Protein AF-A0A2V9XBT9-F1 (afdb_monomer)

Secondary structure (DSSP, 8-state):
-HHHHTT------S-TTSB-EEEEE--SHHHHGGGGGGGTT--GGGS--TT-EEEEEPBPTT-SPTT--GGG--EEEE----TTTTTTS-EEETTT--EEEEES-SSS--SSEEEBPBHHHHHHHHHT---TTEE-TTSPBP-TT--SS-EEPP--------B-SS-TTHHHHHTTS---GGGT--B---TTS-HIIIIIHHHTT-

Nearest PDB structures (foldseek):
  4j2a-assembly1_A  TM=4.587E-01  e=5.923E+00  Escherichia phage RB69
  4j2b-assembly1_A  TM=4.466E-01  e=9.171E+00  Escherichia phage RB69
  4fjm-assembly1_A  TM=3.459E-01  e=8.094E+00  Escherichia phage RB69

Solvent-accessible surface area (backbone atoms only — not comparable to full-atom values): 12398 Å² total; per-residue (Å²): 106,73,48,51,79,69,75,38,90,76,82,80,92,81,55,39,73,41,66,46,69,46,80,47,69,33,85,45,69,76,71,42,55,52,51,48,73,79,33,63,95,50,56,79,88,74,37,88,51,83,71,35,62,27,30,34,49,51,68,31,92,71,7,59,29,73,92,62,54,80,78,62,62,39,42,35,33,76,62,70,88,58,75,87,46,63,62,74,42,71,28,31,24,56,72,80,57,47,75,32,38,51,38,68,66,78,92,53,24,42,85,53,28,32,19,34,33,21,43,40,52,52,55,55,50,58,74,37,54,49,51,85,67,27,7,38,90,84,70,42,79,41,43,61,82,61,79,79,78,68,37,82,46,86,80,78,89,86,76,86,80,50,59,54,90,65,60,40,55,57,68,37,42,75,70,49,77,46,74,56,75,80,67,41,53,54,71,55,87,51,86,87,63,32,64,58,68,67,51,48,53,61,61,75,74,110

Radius of gyration: 22.04 Å; Cα contacts (8 Å, |Δi|>4): 310; chains: 1; bounding box: 55×50×53 Å

Mean predicted aligned error: 8.26 Å

pLDDT: mean 85.35, std 10.16, range [51.47, 96.25]

Structure (mmCIF, N/CA/C/O backbone):
data_AF-A0A2V9XBT9-F1
#
_entry.id   AF-A0A2V9XBT9-F1
#
loop_
_atom_site.group_PDB
_atom_site.id
_atom_site.type_symbol
_atom_site.label_atom_id
_atom_site.label_alt_id
_atom_site.label_comp_id
_atom_site.label_asym_id
_atom_site.label_entity_id
_atom_site.label_seq_id
_atom_site.pdbx_PDB_ins_code
_atom_site.Cartn_x
_atom_site.Cartn_y
_atom_site.Cartn_z
_atom_site.occupancy
_atom_site.B_iso_or_equiv
_atom_site.auth_seq_id
_atom_site.auth_comp_id
_atom_site.auth_asym_id
_atom_site.auth_atom_id
_atom_site.pdbx_PDB_model_num
ATOM 1 N N . MET A 1 1 ? 15.715 13.854 -4.306 1.00 71.25 1 MET A N 1
ATOM 2 C CA . MET A 1 1 ? 16.446 12.845 -5.104 1.00 71.25 1 MET A CA 1
ATOM 3 C C . MET A 1 1 ? 17.575 13.431 -5.937 1.00 71.25 1 MET A C 1
ATOM 5 O O . MET A 1 1 ? 18.709 13.200 -5.558 1.00 71.25 1 MET A O 1
ATOM 9 N N . ILE A 1 2 ? 17.313 14.233 -6.981 1.00 78.19 2 ILE A N 1
ATOM 10 C CA . ILE A 1 2 ? 18.373 14.727 -7.893 1.00 78.19 2 ILE A CA 1
ATOM 11 C C . ILE A 1 2 ? 19.496 15.478 -7.152 1.00 78.19 2 ILE A C 1
ATOM 13 O O . ILE A 1 2 ? 20.672 15.203 -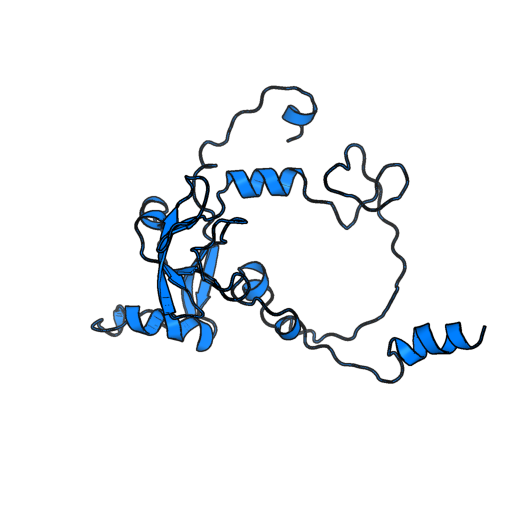7.358 1.00 78.19 2 ILE A O 1
ATOM 17 N N . ARG A 1 3 ? 19.152 16.377 -6.220 1.00 85.19 3 ARG A N 1
ATOM 18 C CA . ARG A 1 3 ? 20.145 17.072 -5.375 1.00 85.19 3 ARG A CA 1
ATOM 19 C C . ARG A 1 3 ? 21.018 16.104 -4.572 1.00 85.19 3 ARG A C 1
ATOM 21 O O . ARG A 1 3 ? 22.234 16.228 -4.596 1.00 85.19 3 ARG A O 1
ATOM 28 N N . SER A 1 4 ? 20.401 15.118 -3.922 1.00 82.62 4 SER A N 1
ATOM 29 C CA . SER A 1 4 ? 21.116 14.108 -3.134 1.00 82.62 4 SER A CA 1
ATOM 30 C C . SER A 1 4 ? 22.047 13.257 -4.007 1.00 82.62 4 SER A C 1
ATOM 32 O O . SER A 1 4 ? 23.192 13.049 -3.621 1.00 82.62 4 SER A O 1
ATOM 34 N N . SER A 1 5 ? 21.631 12.863 -5.220 1.00 79.50 5 SER A N 1
ATOM 35 C CA . SER A 1 5 ? 22.516 12.160 -6.167 1.00 79.50 5 SER A CA 1
ATOM 36 C C . SER A 1 5 ? 23.677 13.017 -6.684 1.00 79.50 5 SER A C 1
ATOM 38 O O . SER A 1 5 ? 24.679 12.473 -7.129 1.00 79.50 5 SER A O 1
ATOM 40 N N . LEU A 1 6 ? 23.560 14.345 -6.610 1.00 85.81 6 LEU A N 1
ATOM 41 C CA . LEU A 1 6 ? 24.632 15.295 -6.924 1.00 85.81 6 LEU A CA 1
ATOM 42 C C . LEU A 1 6 ? 25.480 15.661 -5.689 1.00 85.81 6 LEU A C 1
ATOM 44 O O . LEU A 1 6 ? 26.260 16.607 -5.748 1.00 85.81 6 LEU A O 1
ATOM 48 N N . GLY A 1 7 ? 25.303 14.968 -4.556 1.00 87.81 7 GLY A N 1
ATOM 49 C CA . GLY A 1 7 ? 26.010 15.262 -3.304 1.00 87.81 7 GLY A CA 1
ATOM 50 C C . GLY A 1 7 ? 25.591 16.578 -2.638 1.00 87.81 7 GLY A C 1
ATOM 51 O O . GLY A 1 7 ? 26.262 17.052 -1.726 1.00 87.81 7 GLY A O 1
ATOM 52 N N . MET A 1 8 ? 24.492 17.191 -3.083 1.00 91.88 8 MET A N 1
ATOM 53 C CA . MET A 1 8 ? 23.989 18.445 -2.532 1.00 91.88 8 MET A CA 1
ATOM 54 C C . MET A 1 8 ? 23.058 18.189 -1.350 1.00 91.88 8 MET A C 1
ATOM 56 O O . MET A 1 8 ? 22.237 17.268 -1.372 1.00 91.88 8 MET A O 1
ATOM 60 N N . THR A 1 9 ? 23.100 19.088 -0.367 1.00 89.94 9 THR A N 1
ATOM 61 C CA . THR A 1 9 ? 22.190 19.062 0.780 1.00 89.94 9 THR A CA 1
ATOM 62 C C . THR A 1 9 ? 20.730 19.083 0.326 1.00 89.94 9 THR A C 1
ATOM 64 O O . THR A 1 9 ? 20.327 19.884 -0.534 1.00 89.94 9 THR A O 1
ATOM 67 N N . THR A 1 10 ? 19.939 18.202 0.932 1.00 87.50 10 THR A N 1
ATOM 68 C CA . THR A 1 10 ? 18.483 18.124 0.805 1.00 87.50 10 THR A CA 1
ATOM 69 C C . THR A 1 10 ? 17.834 18.392 2.152 1.00 87.50 10 THR A C 1
ATOM 71 O O . THR A 1 10 ? 18.409 18.075 3.190 1.00 87.50 10 THR A O 1
ATOM 74 N N . GLN A 1 11 ? 16.633 18.963 2.130 1.00 87.12 11 GLN A N 1
ATOM 75 C CA . GLN A 1 11 ? 15.804 19.107 3.319 1.00 87.12 11 GLN A CA 1
ATOM 76 C C . GLN A 1 11 ? 14.720 1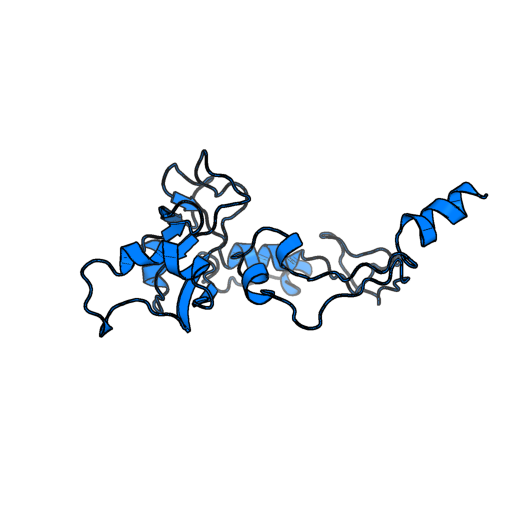8.037 3.325 1.00 87.12 11 GLN A C 1
ATOM 78 O O . GLN A 1 11 ? 14.178 17.677 2.277 1.00 87.12 11 GLN A O 1
ATOM 83 N N . ASN A 1 12 ? 14.439 17.554 4.525 1.00 84.69 12 ASN A N 1
ATOM 84 C CA . ASN A 1 12 ? 13.392 16.593 4.804 1.00 84.69 12 ASN A CA 1
ATOM 85 C C . ASN A 1 12 ? 12.029 17.306 4.828 1.00 84.69 12 ASN A C 1
ATOM 87 O O . ASN A 1 12 ? 11.922 18.337 5.497 1.00 84.69 12 ASN A O 1
ATOM 91 N N . PRO A 1 13 ? 11.000 16.824 4.106 1.00 86.12 13 PRO A N 1
ATOM 92 C CA . PRO A 1 13 ? 9.663 17.418 4.129 1.00 86.12 13 PRO A CA 1
ATOM 93 C C . PRO A 1 13 ? 8.954 17.437 5.499 1.00 86.12 13 PRO A C 1
ATOM 95 O O . PRO A 1 13 ? 7.938 18.115 5.634 1.00 86.12 13 PRO A O 1
ATOM 98 N N . GLY A 1 14 ? 9.445 16.721 6.512 1.00 91.00 14 GLY A N 1
ATOM 99 C CA . GLY A 1 14 ? 8.965 16.802 7.898 1.00 91.00 14 GLY A CA 1
ATOM 100 C C . GLY A 1 14 ? 7.799 15.871 8.248 1.00 91.00 14 GLY A C 1
ATOM 101 O O . GLY A 1 14 ? 7.501 15.701 9.429 1.00 91.00 14 GLY A O 1
ATOM 102 N N . PHE A 1 15 ? 7.158 15.231 7.267 1.00 91.50 15 PHE A N 1
ATOM 103 C CA . PHE A 1 15 ? 6.056 14.276 7.471 1.00 91.50 15 PHE A CA 1
ATOM 104 C C . PHE A 1 15 ? 6.464 12.804 7.289 1.00 91.50 15 PHE A C 1
ATOM 106 O O . PHE A 1 15 ? 5.630 11.906 7.355 1.00 91.50 15 PHE A O 1
ATOM 113 N N . GLU A 1 16 ? 7.747 12.513 7.080 1.00 93.75 16 GLU A N 1
ATOM 114 C CA . GLU A 1 16 ? 8.254 11.181 6.716 1.00 93.75 16 GLU A CA 1
ATOM 115 C C . GLU A 1 16 ? 8.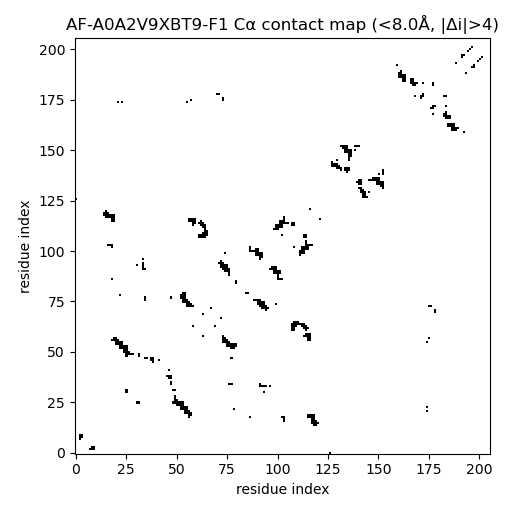018 10.114 7.783 1.00 93.75 16 GLU A C 1
ATOM 117 O O . GLU A 1 16 ? 8.074 8.924 7.485 1.00 93.75 16 GLU A O 1
ATOM 122 N N . HIS A 1 17 ? 7.788 10.536 9.022 1.00 92.81 17 HIS A N 1
ATOM 123 C CA . HIS A 1 17 ? 7.512 9.671 10.164 1.00 92.81 17 HIS A CA 1
ATOM 124 C C . HIS A 1 17 ? 6.027 9.289 10.279 1.00 92.81 17 HIS A C 1
ATOM 126 O O . HIS A 1 17 ? 5.691 8.388 11.050 1.00 92.81 17 HIS A O 1
ATOM 132 N N . GLN A 1 18 ? 5.142 9.968 9.541 1.00 93.69 18 GLN A N 1
ATOM 133 C CA . GLN A 1 18 ? 3.711 9.686 9.557 1.00 93.69 18 GLN A CA 1
ATOM 134 C C . GLN A 1 18 ? 3.413 8.381 8.807 1.00 93.69 18 GLN A C 1
ATOM 136 O O . GLN A 1 18 ? 4.062 8.099 7.789 1.00 93.69 18 GLN A O 1
ATOM 141 N N . PRO A 1 19 ? 2.446 7.580 9.288 1.00 95.38 19 PRO A N 1
ATOM 142 C CA . PRO A 1 19 ? 2.039 6.367 8.598 1.00 95.38 19 PRO A CA 1
ATOM 143 C C . PRO A 1 19 ? 1.398 6.709 7.248 1.00 95.38 19 PRO A C 1
ATOM 145 O O . PRO A 1 19 ? 0.687 7.707 7.116 1.00 95.38 19 PRO A O 1
ATOM 148 N N . VAL A 1 20 ? 1.637 5.863 6.248 1.00 93.44 20 VAL A N 1
ATOM 149 C CA . VAL A 1 20 ? 0.955 5.951 4.951 1.00 93.44 20 VAL A CA 1
ATOM 150 C C . VAL A 1 20 ? -0.384 5.251 5.083 1.00 93.44 20 VAL A C 1
ATOM 152 O O . VAL A 1 20 ? -0.447 4.027 5.212 1.00 93.44 20 VAL A O 1
ATOM 155 N N . ILE A 1 21 ? -1.441 6.055 5.063 1.00 94.25 21 ILE A N 1
ATOM 156 C CA . ILE A 1 21 ? -2.820 5.608 5.197 1.00 94.25 21 ILE A CA 1
ATOM 157 C C . ILE A 1 21 ? -3.560 5.903 3.892 1.00 94.25 21 ILE A C 1
ATOM 159 O O . ILE A 1 21 ? -3.589 7.044 3.429 1.00 94.25 21 ILE A O 1
ATOM 163 N N . GLY A 1 22 ? -4.149 4.868 3.299 1.00 91.50 22 GLY A N 1
ATOM 164 C CA . GLY A 1 22 ? -4.990 4.969 2.112 1.00 91.50 22 GLY A CA 1
ATOM 165 C C . GLY A 1 22 ? -6.460 5.115 2.492 1.00 91.50 22 GLY A C 1
ATOM 166 O O . GLY A 1 22 ? -6.922 4.502 3.452 1.00 91.50 22 GLY A O 1
ATOM 167 N N . ARG A 1 23 ? -7.214 5.902 1.722 1.00 91.62 23 ARG A N 1
ATOM 168 C CA . ARG A 1 23 ? -8.681 5.925 1.790 1.00 91.62 23 ARG A CA 1
ATOM 169 C C . ARG A 1 23 ? -9.228 4.986 0.725 1.00 91.62 23 ARG A C 1
ATOM 171 O O . ARG A 1 23 ? -8.907 5.164 -0.445 1.00 91.62 23 ARG A O 1
ATOM 178 N N . THR A 1 24 ? -10.107 4.073 1.115 1.00 87.75 24 THR A N 1
ATOM 179 C CA . THR A 1 24 ? -10.796 3.173 0.181 1.00 87.75 24 THR A CA 1
ATOM 180 C C . THR A 1 24 ? -12.299 3.148 0.453 1.00 87.75 24 THR A C 1
ATOM 182 O O . THR A 1 24 ? -12.742 3.510 1.547 1.00 87.75 24 THR A O 1
ATOM 185 N N . SER A 1 25 ? -13.095 2.805 -0.558 1.00 88.19 25 SER A N 1
ATOM 186 C CA . SER A 1 25 ? -14.556 2.730 -0.447 1.00 88.19 25 SER A CA 1
ATOM 187 C C . SER A 1 25 ? -15.015 1.306 -0.128 1.00 88.19 25 SER A C 1
ATOM 189 O O . SER A 1 25 ? -14.365 0.334 -0.499 1.00 88.19 25 SER A O 1
ATOM 191 N N . ILE A 1 26 ? -16.133 1.169 0.587 1.00 86.50 26 ILE A N 1
ATOM 192 C CA . ILE A 1 26 ? -16.732 -0.132 0.906 1.00 86.50 26 ILE A CA 1
ATOM 193 C C . ILE A 1 26 ? -17.607 -0.558 -0.273 1.00 86.50 26 ILE A C 1
ATOM 195 O O . ILE A 1 26 ? -18.774 -0.174 -0.369 1.00 86.50 26 ILE A O 1
ATOM 199 N N . THR A 1 27 ? -17.027 -1.341 -1.174 1.00 81.56 27 THR A N 1
ATOM 200 C CA . THR A 1 27 ? -17.632 -1.771 -2.447 1.00 81.56 27 THR A CA 1
ATOM 201 C C . THR A 1 27 ? -18.281 -3.151 -2.381 1.00 81.56 27 THR A C 1
ATOM 203 O O . THR A 1 27 ? -19.131 -3.462 -3.213 1.00 81.56 27 THR A O 1
ATOM 206 N N . SER A 1 28 ? -17.917 -3.985 -1.400 1.00 79.12 28 SER A N 1
ATOM 207 C CA . SER A 1 28 ? -18.370 -5.376 -1.321 1.00 79.12 28 SER A CA 1
ATOM 208 C C . SER A 1 28 ? -18.762 -5.813 0.098 1.00 79.12 28 SER A C 1
ATOM 210 O O . SER A 1 28 ? -18.228 -5.303 1.089 1.00 79.12 28 SER A O 1
ATOM 212 N N . PRO A 1 29 ? -19.652 -6.818 0.236 1.00 80.06 29 PRO A N 1
ATOM 213 C CA . PRO A 1 29 ? -19.973 -7.402 1.537 1.00 80.06 29 PRO A CA 1
ATOM 214 C C . PRO A 1 29 ? -18.759 -8.016 2.246 1.00 80.06 29 PRO A C 1
ATOM 216 O O . PRO A 1 29 ? -18.693 -7.985 3.469 1.00 80.06 29 PRO A O 1
ATOM 219 N N . ALA A 1 30 ? -17.790 -8.565 1.503 1.00 77.81 30 ALA A N 1
ATOM 220 C CA . ALA A 1 30 ? -16.589 -9.169 2.085 1.00 77.81 30 ALA A CA 1
ATOM 221 C C . ALA A 1 30 ? -15.744 -8.138 2.845 1.00 77.81 30 ALA A C 1
ATOM 223 O O . ALA A 1 30 ? -15.270 -8.421 3.939 1.00 77.81 30 ALA A O 1
ATOM 224 N N . VAL A 1 31 ? -15.641 -6.932 2.291 1.00 75.81 31 VAL A N 1
ATOM 225 C CA . VAL A 1 31 ? -14.959 -5.785 2.896 1.00 75.81 31 VAL A CA 1
ATOM 226 C C . VAL A 1 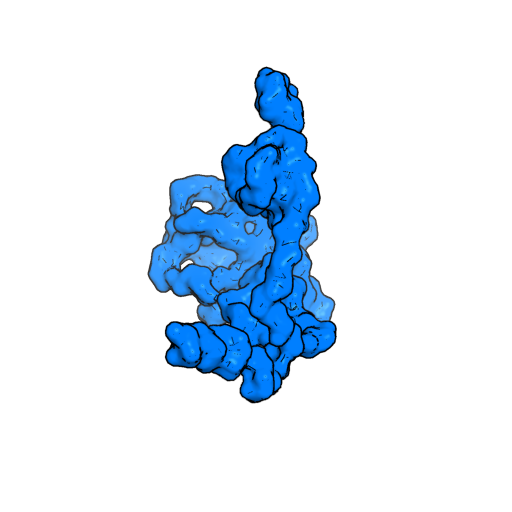31 ? -15.776 -5.178 4.051 1.00 75.81 31 VAL A C 1
ATOM 228 O O . VAL A 1 31 ? -15.217 -4.640 5.002 1.00 75.81 31 VAL A O 1
ATOM 231 N N . MET A 1 32 ? -17.107 -5.295 4.009 1.00 82.06 32 MET A N 1
ATOM 232 C CA . MET A 1 32 ? -18.000 -4.790 5.058 1.00 82.06 32 MET A CA 1
ATOM 233 C C . MET A 1 32 ? -18.042 -5.680 6.313 1.00 82.06 32 MET A C 1
ATOM 235 O O . MET A 1 32 ? -18.096 -5.149 7.421 1.00 82.06 32 MET A O 1
ATOM 239 N N . ARG A 1 33 ? -18.001 -7.013 6.164 1.00 83.75 33 ARG A N 1
ATOM 240 C CA . ARG A 1 33 ? -18.150 -7.981 7.274 1.00 83.75 33 ARG A CA 1
ATOM 241 C C . ARG A 1 33 ? -17.221 -7.728 8.471 1.00 83.75 33 ARG A C 1
ATOM 243 O O . ARG A 1 33 ? -17.714 -7.733 9.596 1.00 83.75 33 ARG A O 1
ATOM 250 N N . PRO A 1 34 ? -15.911 -7.466 8.298 1.00 82.44 34 PRO A N 1
ATOM 251 C CA . PRO A 1 34 ? -15.022 -7.231 9.437 1.00 82.44 34 PRO A CA 1
ATOM 252 C C . PRO A 1 34 ? -15.387 -5.965 10.225 1.00 82.44 34 PRO A C 1
ATOM 254 O O . PRO A 1 34 ? -15.105 -5.877 11.418 1.00 82.44 34 PRO A O 1
ATOM 257 N N . LEU A 1 35 ? -16.056 -5.006 9.576 1.00 80.56 35 LEU A N 1
ATOM 258 C CA . LEU A 1 35 ? -16.507 -3.750 10.173 1.00 80.56 35 LEU A CA 1
ATOM 259 C C . LEU A 1 35 ? -17.875 -3.878 10.867 1.00 80.56 35 LEU A C 1
ATOM 261 O O . LEU A 1 35 ? -18.291 -2.940 11.545 1.00 80.56 35 LEU A O 1
ATOM 265 N N . GLU A 1 36 ? -18.580 -5.011 10.749 1.00 84.62 36 GLU A N 1
ATOM 266 C CA . GLU A 1 36 ? -19.897 -5.209 11.378 1.00 84.62 36 GLU A CA 1
ATOM 267 C C . GLU A 1 36 ? -19.836 -5.063 12.901 1.00 84.62 36 GLU A C 1
ATOM 269 O O . GLU A 1 36 ? -20.710 -4.419 13.483 1.00 84.62 36 GLU A O 1
ATOM 274 N N . LYS A 1 37 ? -18.754 -5.542 13.531 1.00 84.06 37 LYS A N 1
ATOM 275 C CA . LYS A 1 37 ? -18.502 -5.355 14.970 1.00 84.06 37 LYS A CA 1
ATOM 276 C C . LYS A 1 37 ? -18.494 -3.880 15.372 1.00 84.06 37 LYS A C 1
ATOM 278 O O . LYS A 1 37 ? -18.953 -3.516 16.448 1.00 84.06 37 LYS A O 1
ATOM 283 N N . LEU A 1 38 ? -18.017 -3.000 14.489 1.00 82.94 38 LEU A N 1
ATOM 284 C CA . LEU A 1 38 ? -17.956 -1.555 14.735 1.00 82.94 38 LEU A CA 1
ATOM 285 C C . LEU A 1 38 ? -19.325 -0.873 14.601 1.00 82.94 38 LEU A C 1
ATOM 287 O O . LEU A 1 38 ? -19.450 0.304 14.947 1.00 82.94 38 LEU A O 1
ATOM 291 N N . ASN A 1 39 ? -20.335 -1.587 14.099 1.00 88.56 39 ASN A N 1
ATOM 292 C CA . ASN A 1 39 ? -21.719 -1.134 13.984 1.00 88.56 39 ASN A CA 1
ATOM 293 C C . ASN A 1 39 ? -22.620 -1.631 15.124 1.00 88.56 39 ASN A C 1
ATOM 295 O O . ASN A 1 39 ? -23.780 -1.210 15.199 1.00 88.56 39 ASN A O 1
ATOM 299 N N . GLU A 1 40 ? -22.127 -2.517 15.993 1.00 88.50 40 GLU A N 1
ATOM 300 C CA . GLU A 1 40 ? -22.879 -3.029 17.138 1.00 88.50 40 GLU A CA 1
ATOM 301 C C . GLU A 1 40 ? -23.257 -1.889 18.096 1.00 88.50 40 GLU A C 1
ATOM 303 O O . GLU A 1 40 ? -22.459 -1.001 18.392 1.00 88.50 40 GLU A O 1
ATOM 308 N N . GLY A 1 41 ? -24.517 -1.866 18.539 1.00 89.19 41 GLY A N 1
ATOM 309 C CA . GLY A 1 41 ? -25.033 -0.847 19.464 1.00 89.19 41 GLY A CA 1
ATOM 310 C C . GLY A 1 41 ? -25.223 0.564 18.885 1.00 89.19 41 GLY A C 1
ATOM 311 O O . GLY A 1 41 ? -25.782 1.416 19.571 1.00 89.19 41 GLY A O 1
ATOM 312 N N . LYS A 1 42 ? -24.819 0.828 17.635 1.00 90.38 42 LYS A N 1
ATOM 313 C CA . LYS A 1 42 ? -24.985 2.143 16.992 1.00 90.38 42 LYS A CA 1
ATOM 314 C C . LYS A 1 42 ? -26.367 2.320 16.364 1.00 90.38 42 LYS A C 1
ATOM 316 O O . LYS A 1 42 ? -26.925 1.383 15.780 1.00 90.38 42 LYS A O 1
ATOM 321 N N . ALA A 1 43 ? -26.888 3.548 16.408 1.00 92.50 43 ALA A N 1
ATOM 322 C CA . ALA A 1 43 ? -28.067 3.922 15.634 1.00 92.50 43 ALA A CA 1
ATOM 323 C C . ALA A 1 43 ? -27.774 3.799 14.132 1.00 92.50 43 ALA A C 1
ATOM 325 O O . ALA A 1 43 ? -26.634 3.947 13.697 1.00 92.50 43 ALA A O 1
ATOM 326 N N . TYR A 1 44 ? -28.801 3.542 13.315 1.00 89.12 44 TYR A N 1
ATOM 327 C CA . TYR A 1 44 ? -28.620 3.338 11.870 1.00 89.12 44 TYR A CA 1
ATOM 328 C C . TYR A 1 44 ? -27.877 4.497 11.187 1.00 89.12 44 TYR A C 1
ATOM 330 O O . TYR A 1 44 ? -27.090 4.269 10.269 1.00 89.12 44 TYR A O 1
ATOM 338 N N . VAL A 1 45 ? -28.093 5.735 11.643 1.00 90.31 45 VAL A N 1
ATOM 339 C CA . VAL A 1 45 ? -27.409 6.918 11.107 1.00 90.31 45 VAL A CA 1
ATOM 340 C C . VAL A 1 45 ? -25.891 6.859 11.299 1.00 90.31 45 VAL A C 1
ATOM 342 O O . VAL A 1 45 ? -25.183 7.210 10.358 1.00 90.31 45 VAL A O 1
ATOM 345 N N . ASP A 1 46 ? -25.426 6.287 12.412 1.00 88.38 46 ASP A N 1
ATOM 346 C CA . ASP A 1 46 ? -24.018 6.236 12.836 1.00 88.38 46 ASP A CA 1
ATOM 347 C C . ASP A 1 46 ? -23.288 4.962 12.382 1.00 88.38 46 ASP A C 1
ATOM 349 O O . ASP A 1 46 ? -22.103 4.769 12.669 1.00 88.38 46 ASP A O 1
ATOM 353 N N . LYS A 1 47 ? -23.990 4.056 11.692 1.00 90.25 47 LYS A N 1
ATOM 354 C CA . LYS A 1 47 ? -23.390 2.835 11.151 1.00 90.25 47 LYS A CA 1
ATOM 355 C C . LYS A 1 47 ? -22.533 3.134 9.923 1.00 90.25 47 LYS A C 1
ATOM 357 O O . LYS A 1 47 ? -22.883 3.946 9.067 1.00 90.25 47 LYS A O 1
ATOM 362 N N . ILE A 1 48 ? -21.444 2.391 9.800 1.00 88.50 48 ILE A N 1
ATOM 363 C CA . ILE A 1 48 ? -20.676 2.224 8.572 1.00 88.50 48 ILE A CA 1
ATOM 364 C C . ILE A 1 48 ? -21.551 1.450 7.579 1.00 88.50 48 ILE A C 1
ATOM 366 O O . ILE A 1 48 ? -22.018 0.351 7.886 1.00 88.50 48 ILE A O 1
ATOM 370 N N . LYS A 1 49 ? -21.803 2.040 6.410 1.00 88.38 49 LYS A N 1
ATOM 371 C CA . LYS A 1 49 ? -22.722 1.528 5.381 1.00 88.38 49 LYS A CA 1
ATOM 372 C C . LYS A 1 49 ? -21.956 1.161 4.107 1.00 88.38 49 LYS A C 1
ATOM 374 O O . LYS A 1 49 ? -20.839 1.650 3.919 1.00 88.38 49 LYS A O 1
ATOM 379 N N . PRO A 1 50 ? -22.547 0.350 3.213 1.00 87.50 50 PRO A N 1
ATOM 380 C CA . PRO A 1 50 ? -22.043 0.223 1.851 1.00 87.50 50 PRO A CA 1
ATOM 381 C C . PRO A 1 50 ? -21.817 1.603 1.225 1.00 87.50 50 PRO A C 1
ATOM 383 O O . PRO A 1 50 ? -22.584 2.531 1.490 1.00 87.50 50 PRO A O 1
ATOM 386 N N . PHE A 1 51 ? -20.769 1.728 0.413 1.00 85.12 51 PHE A N 1
ATOM 387 C CA . PHE A 1 51 ? -20.336 2.968 -0.242 1.00 85.12 51 PHE A CA 1
ATOM 388 C C . PHE A 1 51 ? -19.815 4.079 0.687 1.00 85.12 51 PHE A C 1
ATOM 390 O O . PHE A 1 51 ? -19.440 5.146 0.202 1.00 85.12 51 PHE A O 1
ATOM 397 N N . ASN A 1 52 ? -19.708 3.839 2.000 1.00 89.94 52 ASN A N 1
ATOM 398 C CA . ASN A 1 52 ? -18.896 4.696 2.865 1.00 89.94 52 ASN A CA 1
ATOM 399 C C . ASN A 1 52 ? -17.398 4.481 2.593 1.00 89.94 52 ASN A C 1
ATOM 401 O O . ASN A 1 52 ? -16.986 3.535 1.920 1.00 89.94 52 ASN A O 1
ATOM 405 N N . PHE A 1 53 ? -16.575 5.353 3.171 1.00 90.38 53 PHE A N 1
ATOM 406 C CA . PHE A 1 53 ? -15.126 5.205 3.169 1.00 90.38 53 PHE A CA 1
ATOM 407 C C . PHE A 1 53 ? -14.628 4.481 4.419 1.00 90.38 53 PHE A C 1
ATOM 409 O O . PHE A 1 53 ? -15.251 4.523 5.483 1.00 90.38 53 PHE A O 1
ATOM 416 N N . MET A 1 54 ? -13.455 3.877 4.286 1.00 91.19 54 MET A N 1
ATOM 417 C CA . MET A 1 54 ? -12.617 3.414 5.383 1.00 91.19 54 MET A CA 1
ATOM 418 C C . MET A 1 54 ? -11.173 3.858 5.133 1.00 91.19 54 MET A C 1
ATOM 420 O O . MET A 1 54 ? -10.836 4.344 4.045 1.00 91.19 54 MET A O 1
ATOM 424 N N . VAL A 1 55 ? -10.320 3.655 6.130 1.00 93.31 55 VAL A N 1
ATOM 425 C CA . VAL A 1 55 ? -8.874 3.782 5.963 1.00 93.31 55 VAL A CA 1
ATOM 426 C C . VAL A 1 55 ? -8.189 2.420 6.017 1.00 93.31 55 VAL A C 1
ATOM 428 O O . VAL A 1 55 ? -8.616 1.527 6.745 1.00 93.31 55 VAL A O 1
ATOM 431 N N . THR A 1 56 ? -7.119 2.279 5.243 1.00 93.62 56 THR A N 1
ATOM 432 C CA . THR A 1 56 ? -6.267 1.089 5.163 1.00 93.62 56 THR A CA 1
ATOM 433 C C . THR A 1 56 ? -4.793 1.474 5.306 1.00 93.62 56 THR A C 1
ATOM 435 O O . THR A 1 56 ? -4.408 2.608 5.005 1.00 93.62 56 THR A O 1
ATOM 438 N N . CYS A 1 57 ? -3.957 0.547 5.777 1.00 92.88 57 CYS A N 1
ATOM 439 C CA . CYS A 1 57 ? -2.511 0.722 5.832 1.00 92.88 57 CYS A CA 1
ATOM 440 C C . CYS A 1 57 ? -1.738 -0.515 5.365 1.00 92.88 57 CYS A C 1
ATOM 442 O O . CYS A 1 57 ? -2.172 -1.657 5.517 1.00 92.88 57 CYS A O 1
ATOM 444 N N . HIS A 1 58 ? -0.532 -0.278 4.843 1.00 90.25 58 HIS A N 1
ATOM 445 C CA . HIS A 1 58 ? 0.394 -1.343 4.465 1.00 90.25 58 HIS A CA 1
ATOM 446 C C . HIS A 1 58 ? 1.387 -1.625 5.587 1.00 90.25 58 HIS A C 1
ATOM 448 O O . HIS A 1 58 ? 2.078 -0.727 6.079 1.00 90.25 58 HIS A O 1
ATOM 454 N N . VAL A 1 59 ? 1.513 -2.899 5.943 1.00 92.19 59 VAL A N 1
ATOM 455 C CA . VAL A 1 59 ? 2.516 -3.370 6.895 1.00 92.19 59 VAL A CA 1
ATOM 456 C C . VAL A 1 59 ? 3.887 -3.386 6.221 1.00 92.19 59 VAL A C 1
ATOM 458 O O . VAL A 1 59 ? 4.047 -3.800 5.071 1.00 92.19 59 VAL A O 1
ATOM 461 N N . LYS A 1 60 ? 4.904 -2.904 6.932 1.00 90.94 60 LYS A N 1
ATOM 462 C CA . LYS A 1 60 ? 6.292 -2.936 6.467 1.00 90.94 60 LYS A CA 1
ATOM 463 C C . LYS A 1 60 ? 6.808 -4.386 6.451 1.00 90.94 60 LYS A C 1
ATOM 465 O O . LYS A 1 60 ? 6.368 -5.182 7.283 1.00 90.94 60 LYS A O 1
ATOM 470 N N . PRO A 1 61 ? 7.780 -4.759 5.595 1.00 86.44 61 PRO A N 1
ATOM 471 C CA . PRO A 1 61 ? 8.489 -6.028 5.754 1.00 86.44 61 PRO A CA 1
ATOM 472 C C . PRO A 1 61 ? 8.970 -6.231 7.200 1.00 86.44 61 PRO A C 1
ATOM 474 O O . PRO A 1 61 ? 9.504 -5.304 7.810 1.00 86.44 61 PRO A O 1
ATOM 477 N N . PHE A 1 62 ? 8.737 -7.428 7.752 1.00 85.75 62 PHE A N 1
ATOM 478 C CA . PHE A 1 62 ? 8.977 -7.777 9.167 1.00 85.75 62 PHE A CA 1
ATOM 479 C C . PHE A 1 62 ? 8.178 -6.957 10.204 1.00 85.75 62 PHE A C 1
ATOM 481 O O . PHE A 1 62 ? 8.458 -7.004 11.400 1.00 85.75 62 PHE A O 1
ATOM 488 N N . GLY A 1 63 ? 7.168 -6.208 9.760 1.00 91.88 63 GLY A N 1
ATOM 489 C CA . GLY A 1 63 ? 6.262 -5.442 10.613 1.00 91.88 63 GLY A CA 1
ATOM 490 C C . GLY A 1 63 ? 5.016 -6.204 11.058 1.00 91.88 63 GLY A C 1
ATOM 491 O O . GLY A 1 63 ? 4.254 -5.685 11.869 1.00 91.88 63 GLY A O 1
ATOM 492 N N . HIS A 1 64 ? 4.797 -7.410 10.539 1.00 93.88 64 HIS A N 1
ATOM 493 C CA . HIS A 1 64 ? 3.648 -8.237 10.892 1.00 93.88 64 HIS A CA 1
ATOM 494 C C . HIS A 1 64 ? 3.748 -8.732 12.343 1.00 93.88 64 HIS A C 1
ATOM 496 O O . HIS A 1 64 ? 4.835 -9.135 12.768 1.00 93.88 64 HIS A O 1
ATOM 502 N N . PRO A 1 65 ? 2.636 -8.744 13.098 1.00 93.06 65 PRO A N 1
ATOM 503 C CA . PRO A 1 65 ? 2.585 -9.392 14.401 1.00 93.06 65 PRO A CA 1
ATOM 504 C C . PRO A 1 65 ? 2.999 -10.874 14.323 1.00 93.06 65 PRO A C 1
ATOM 506 O O . PRO A 1 65 ? 2.646 -11.559 13.363 1.00 93.06 65 PRO A O 1
ATOM 509 N N . PRO A 1 66 ? 3.707 -11.423 15.324 1.00 90.88 66 PRO A N 1
ATOM 510 C CA . PRO A 1 66 ? 4.096 -12.831 15.319 1.00 90.88 66 PRO A CA 1
ATOM 511 C C . PRO A 1 66 ? 2.900 -13.788 15.202 1.00 90.88 66 PRO A C 1
ATOM 513 O O . PRO A 1 66 ? 1.923 -13.672 15.944 1.00 90.88 66 PRO A O 1
ATOM 516 N N . GLY A 1 67 ? 3.011 -14.778 14.311 1.00 88.94 67 GLY A N 1
ATOM 517 C CA . GLY A 1 67 ? 2.014 -15.841 14.138 1.00 88.94 67 GLY A CA 1
ATOM 518 C C . GLY A 1 67 ? 0.821 -15.487 13.246 1.00 88.94 67 GLY A C 1
ATOM 519 O O . GLY A 1 67 ? -0.130 -16.266 13.198 1.00 88.94 67 GLY A O 1
ATOM 520 N N . VAL A 1 68 ? 0.847 -14.341 12.558 1.00 91.25 68 VAL A N 1
ATOM 521 C CA . VAL A 1 68 ? -0.122 -14.028 11.495 1.00 91.25 68 VAL A CA 1
ATOM 522 C C . VAL A 1 68 ? 0.378 -14.532 10.142 1.00 91.25 68 VAL A C 1
ATOM 524 O O . VAL A 1 68 ? 1.583 -14.665 9.926 1.00 91.25 68 VAL A O 1
ATOM 527 N N . ASP A 1 69 ? -0.556 -14.794 9.232 1.00 90.12 69 ASP A N 1
ATOM 528 C CA . ASP A 1 69 ? -0.258 -15.093 7.833 1.00 90.12 69 ASP A CA 1
ATOM 529 C C . ASP A 1 69 ? -0.059 -13.779 7.067 1.00 90.12 69 ASP A C 1
ATOM 531 O O . ASP A 1 69 ? -1.014 -13.033 6.866 1.00 90.12 69 ASP A O 1
ATOM 535 N N . ALA A 1 70 ? 1.176 -13.476 6.662 1.00 86.88 70 ALA A N 1
ATOM 536 C CA . ALA A 1 70 ? 1.507 -12.225 5.974 1.00 86.88 70 ALA A CA 1
ATOM 537 C C . ALA A 1 70 ? 0.839 -12.091 4.592 1.00 86.88 70 ALA A C 1
ATOM 539 O O . ALA A 1 70 ? 0.636 -10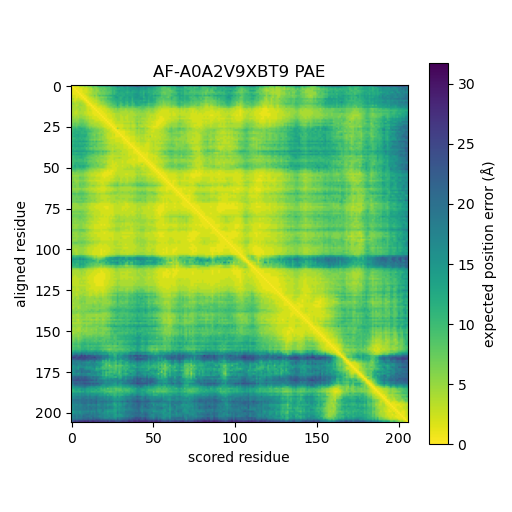.971 4.132 1.00 86.88 70 ALA A O 1
ATOM 540 N N . GLU A 1 71 ? 0.457 -13.203 3.955 1.00 84.56 71 GLU A N 1
ATOM 541 C CA . GLU A 1 71 ? -0.273 -13.197 2.677 1.00 84.56 71 GLU A CA 1
ATOM 542 C C . GLU A 1 71 ? -1.784 -12.974 2.877 1.00 84.56 71 GLU A C 1
ATOM 544 O O . GLU A 1 71 ? -2.535 -12.775 1.922 1.00 84.56 71 GLU A O 1
ATOM 549 N N . ARG A 1 72 ? -2.259 -13.011 4.128 1.00 87.69 72 ARG A N 1
ATOM 550 C CA . ARG A 1 72 ? -3.660 -12.800 4.516 1.00 87.69 72 ARG A CA 1
ATOM 551 C C . ARG A 1 72 ? -3.755 -11.916 5.755 1.00 87.69 72 ARG A C 1
ATOM 553 O O . ARG A 1 72 ? -4.421 -12.265 6.729 1.00 87.69 72 ARG A O 1
ATOM 560 N N . PHE A 1 73 ? -3.088 -10.767 5.706 1.00 90.00 73 PHE A N 1
ATOM 561 C CA . PHE A 1 73 ? -3.109 -9.784 6.781 1.00 90.00 73 PHE A CA 1
ATOM 562 C C . PHE A 1 73 ? -3.261 -8.376 6.218 1.00 90.00 73 PHE A C 1
ATOM 564 O O . PHE A 1 73 ? -2.350 -7.845 5.581 1.00 90.00 73 PHE A O 1
ATOM 571 N N . HIS A 1 74 ? -4.405 -7.751 6.487 1.00 91.06 74 HIS A N 1
ATOM 572 C CA . HIS A 1 74 ? -4.668 -6.409 5.988 1.00 91.06 74 HIS A CA 1
ATOM 573 C C . HIS A 1 74 ? -5.511 -5.604 6.966 1.00 91.06 74 HIS A C 1
ATOM 575 O O . HIS A 1 74 ? -6.629 -5.985 7.307 1.00 91.06 74 HIS A O 1
ATOM 581 N N . LEU A 1 75 ? -4.950 -4.490 7.429 1.00 93.44 75 LEU A N 1
ATOM 582 C CA . LEU A 1 75 ? -5.531 -3.686 8.492 1.00 93.44 75 LEU A CA 1
ATOM 583 C C . LEU A 1 75 ? -6.411 -2.577 7.929 1.00 93.44 75 LEU A C 1
ATOM 585 O O . LEU A 1 75 ? -5.946 -1.710 7.186 1.00 93.44 75 LEU A O 1
ATOM 589 N N . ILE A 1 76 ? -7.658 -2.571 8.385 1.00 92.69 76 ILE A N 1
ATOM 590 C CA . ILE A 1 76 ? -8.660 -1.560 8.066 1.00 92.69 76 ILE A CA 1
ATOM 591 C C . ILE A 1 76 ? -9.199 -0.909 9.341 1.00 92.69 76 ILE A C 1
ATOM 593 O O . ILE A 1 76 ? -9.213 -1.513 10.415 1.00 92.69 76 ILE A O 1
ATOM 597 N N . ALA A 1 77 ? -9.652 0.335 9.233 1.00 92.62 77 ALA A N 1
ATOM 598 C CA . ALA A 1 77 ? -10.312 1.055 10.317 1.00 92.62 77 ALA A CA 1
ATOM 599 C C . ALA A 1 77 ? -11.394 2.000 9.761 1.00 92.62 77 ALA A C 1
ATOM 601 O O . ALA A 1 77 ? -11.363 2.334 8.570 1.00 92.62 77 ALA A O 1
ATOM 602 N N . PRO A 1 78 ? -12.359 2.452 10.589 1.00 90.62 78 PRO A N 1
ATOM 603 C CA . PRO A 1 78 ? -13.329 3.465 10.183 1.00 90.62 78 PRO A CA 1
ATOM 604 C C . PRO A 1 78 ? -12.645 4.694 9.597 1.00 90.62 78 PRO A C 1
ATOM 606 O O . PRO A 1 78 ? -11.544 5.051 10.012 1.00 90.62 78 PRO A O 1
ATOM 609 N N . TYR A 1 79 ? -13.308 5.348 8.645 1.00 92.31 79 TYR A N 1
ATOM 610 C CA . TYR A 1 79 ? -12.771 6.561 8.045 1.00 92.31 79 TYR A CA 1
ATOM 611 C C . TYR A 1 79 ? -12.482 7.624 9.109 1.00 92.31 79 TYR A C 1
ATOM 613 O O . TYR A 1 79 ? -13.380 8.037 9.838 1.00 92.31 79 TYR A O 1
ATOM 621 N N . GLU A 1 80 ? -11.227 8.064 9.155 1.00 92.69 80 GLU A N 1
ATOM 622 C CA . GLU A 1 80 ? -10.737 9.105 10.049 1.00 92.69 80 GLU A CA 1
ATOM 623 C C . GLU A 1 80 ? -9.954 10.124 9.222 1.00 92.69 80 GLU A C 1
ATOM 625 O O . GLU A 1 80 ? -8.977 9.777 8.549 1.00 92.69 80 GLU A O 1
ATOM 630 N N . ILE A 1 81 ? -10.412 11.374 9.250 1.00 91.94 81 ILE A N 1
ATOM 631 C CA . ILE A 1 81 ? -9.828 12.472 8.479 1.00 91.94 81 ILE A CA 1
ATOM 632 C C . ILE A 1 81 ? -8.626 13.090 9.198 1.00 91.94 81 ILE A C 1
ATOM 634 O O . ILE A 1 81 ? -7.703 13.568 8.537 1.00 91.94 81 ILE A O 1
ATOM 638 N N . ASP A 1 82 ? -8.616 13.075 10.534 1.00 93.12 82 ASP A N 1
ATOM 639 C CA . ASP A 1 82 ? -7.524 13.627 11.324 1.00 93.12 82 ASP A CA 1
ATOM 640 C C . ASP A 1 82 ? -6.373 12.621 11.431 1.00 93.12 82 ASP A C 1
ATOM 642 O O . ASP A 1 82 ? -6.434 11.622 12.152 1.00 93.12 82 ASP A O 1
ATOM 646 N N . SER A 1 83 ? -5.269 12.915 10.743 1.00 91.00 83 SER A N 1
ATOM 647 C CA . SER A 1 83 ? -4.098 12.039 10.723 1.00 91.00 83 SER A CA 1
ATOM 648 C C . SER A 1 83 ? -3.447 11.820 12.088 1.00 91.00 83 SER A C 1
ATOM 650 O O . SER A 1 83 ? -2.726 10.838 12.286 1.00 91.00 83 SER A O 1
ATOM 652 N N . ARG A 1 84 ? -3.726 12.696 13.060 1.00 91.62 84 ARG A N 1
ATOM 653 C CA . ARG A 1 84 ? -3.230 12.582 14.440 1.00 91.62 84 ARG A CA 1
ATOM 654 C C . ARG A 1 84 ? -3.914 11.459 15.220 1.00 91.62 84 ARG A C 1
ATOM 656 O O . ARG A 1 84 ? -3.368 11.010 16.230 1.00 91.62 84 ARG A O 1
ATOM 663 N N . GLU A 1 85 ? -5.067 10.986 14.754 1.00 94.69 85 GLU A N 1
ATOM 664 C CA . GLU A 1 85 ? -5.837 9.918 15.395 1.00 94.69 85 GLU A CA 1
ATOM 665 C C . GLU A 1 85 ? -5.482 8.524 14.851 1.00 94.69 85 GLU A C 1
ATOM 667 O O . GLU A 1 85 ? -5.664 7.523 15.542 1.00 94.69 85 GLU A O 1
ATOM 672 N N . TRP A 1 86 ? -4.868 8.426 13.666 1.00 95.00 86 TRP A N 1
ATOM 673 C CA . TRP A 1 86 ? -4.596 7.141 13.003 1.00 95.00 86 TRP A CA 1
ATOM 674 C C . TRP A 1 86 ? -3.784 6.151 13.852 1.00 95.00 86 TRP A C 1
ATOM 676 O O . TRP A 1 86 ? -4.107 4.963 13.892 1.00 95.00 86 TRP A O 1
ATOM 686 N N . LEU A 1 87 ? -2.757 6.626 14.567 1.00 94.81 87 LEU A N 1
ATOM 687 C CA . LEU A 1 87 ? -1.942 5.784 15.458 1.00 94.81 87 LEU A CA 1
ATOM 688 C C . LEU A 1 87 ? -2.665 5.402 16.760 1.00 94.81 87 LEU A C 1
ATOM 690 O O . LEU A 1 87 ? -2.286 4.436 17.419 1.00 94.81 87 LEU A O 1
ATOM 694 N N . LYS A 1 88 ? -3.697 6.158 17.147 1.00 94.38 88 LYS A N 1
ATOM 695 C CA . LYS A 1 88 ? -4.491 5.914 18.360 1.00 94.38 88 LYS A CA 1
ATOM 696 C C . LYS A 1 88 ? -5.613 4.912 18.091 1.00 94.38 88 LYS A C 1
ATOM 698 O O . LYS A 1 88 ? -6.002 4.159 18.994 1.00 94.38 88 LYS A O 1
ATOM 703 N N . ASN A 1 89 ? -6.086 4.865 16.847 1.00 92.56 89 ASN A N 1
ATOM 704 C CA . ASN A 1 89 ? -7.164 3.992 16.413 1.00 92.56 89 ASN A CA 1
ATOM 705 C C . ASN A 1 89 ? -6.866 2.510 16.654 1.00 92.56 89 ASN A C 1
ATOM 707 O O . ASN A 1 89 ? -5.725 2.055 16.766 1.00 92.56 89 ASN A O 1
ATOM 711 N N . THR A 1 90 ? -7.943 1.751 16.789 1.00 93.50 90 THR A N 1
ATOM 712 C CA . THR A 1 90 ? -7.903 0.294 16.712 1.00 93.50 90 THR A CA 1
ATOM 713 C C . THR A 1 90 ? -8.118 -0.103 15.260 1.00 93.50 90 THR A C 1
ATOM 715 O O . THR A 1 90 ? -8.991 0.447 14.592 1.00 93.50 90 THR A O 1
ATOM 718 N N . TRP A 1 91 ? -7.297 -1.033 14.792 1.00 94.62 91 TRP A N 1
ATOM 719 C CA . TRP A 1 91 ? -7.278 -1.512 13.421 1.00 94.62 91 TRP A CA 1
ATOM 720 C C . TRP A 1 91 ? -7.704 -2.968 13.400 1.00 94.62 91 TRP A C 1
ATOM 722 O O . TRP A 1 91 ? -7.192 -3.765 14.181 1.00 94.62 91 TRP A O 1
ATOM 732 N N . THR A 1 92 ? -8.616 -3.326 12.512 1.00 92.94 92 THR A N 1
ATOM 733 C CA . THR A 1 92 ? -9.120 -4.691 12.394 1.00 92.94 92 THR A CA 1
ATOM 734 C C . THR A 1 92 ? -8.469 -5.348 11.186 1.00 92.94 92 THR A C 1
ATOM 736 O O . THR A 1 92 ? -8.465 -4.784 10.094 1.00 92.94 92 THR A O 1
ATOM 739 N N . ASP A 1 93 ? -7.906 -6.539 11.371 1.00 92.12 93 ASP A N 1
ATOM 740 C CA . ASP A 1 93 ? -7.480 -7.367 10.246 1.00 92.12 93 ASP A CA 1
ATOM 741 C C . ASP A 1 93 ? -8.714 -7.891 9.507 1.00 92.12 93 ASP A C 1
ATOM 743 O O . ASP A 1 93 ? -9.541 -8.595 10.091 1.00 92.12 93 ASP A O 1
ATOM 747 N N . GLN A 1 94 ? -8.836 -7.560 8.223 1.00 87.69 94 GLN A N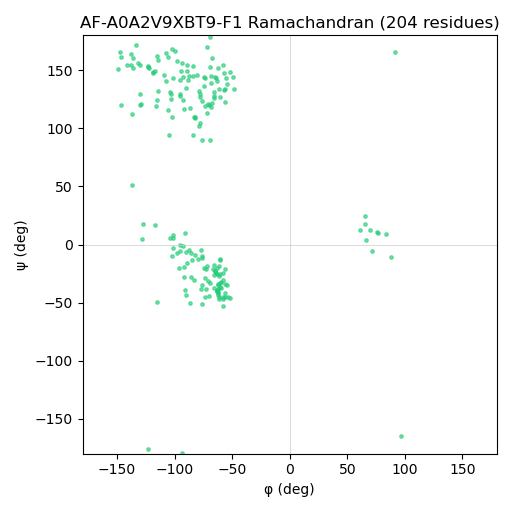 1
ATOM 748 C CA . GLN A 1 94 ? -10.010 -7.892 7.421 1.00 87.69 94 GLN A CA 1
ATOM 749 C C . GLN A 1 94 ? -10.227 -9.404 7.265 1.00 87.69 94 GLN A C 1
ATOM 751 O O . GLN A 1 94 ? -11.354 -9.840 7.043 1.00 87.69 94 GLN A O 1
ATOM 756 N N . TYR A 1 95 ? -9.167 -10.214 7.371 1.00 87.62 95 TYR A N 1
ATOM 757 C CA . TYR A 1 95 ? -9.263 -11.660 7.179 1.00 87.62 95 TYR A CA 1
ATOM 758 C C . TYR A 1 95 ? -9.640 -12.381 8.472 1.00 87.62 95 TYR A C 1
ATOM 760 O O . TYR A 1 95 ? -10.568 -13.190 8.482 1.00 87.62 95 TYR A O 1
ATOM 768 N N . SER A 1 96 ? -8.939 -12.101 9.576 1.00 89.25 96 SER A N 1
ATOM 769 C CA . SER A 1 96 ? -9.199 -12.769 10.858 1.00 89.25 96 SER A CA 1
ATOM 770 C C . SER A 1 96 ? -10.247 -12.075 11.733 1.00 89.25 96 SER A C 1
ATOM 772 O O . SER A 1 96 ? -10.728 -12.676 12.697 1.00 89.25 96 SER A O 1
ATOM 774 N N . GLY A 1 97 ? -10.584 -10.813 11.448 1.00 88.81 97 GLY A N 1
ATOM 775 C CA . GLY A 1 97 ? -11.477 -9.987 12.265 1.00 88.81 97 GLY A CA 1
ATOM 776 C C . GLY A 1 97 ? -10.925 -9.670 13.660 1.00 88.81 97 GLY A C 1
ATOM 777 O O . GLY A 1 97 ? -11.709 -9.357 14.565 1.00 88.81 97 GLY A O 1
ATOM 778 N N . LYS A 1 98 ? -9.609 -9.836 13.862 1.00 91.69 98 LYS A N 1
ATOM 779 C CA . LYS A 1 98 ? -8.896 -9.521 15.106 1.00 91.69 98 LYS A CA 1
ATOM 780 C C . LYS A 1 98 ? -8.419 -8.076 15.099 1.00 91.69 98 LYS A C 1
ATOM 782 O O . LYS A 1 98 ? -8.053 -7.541 14.058 1.00 91.69 98 LYS A O 1
ATOM 787 N N . ASP A 1 99 ? -8.352 -7.503 16.292 1.00 93.62 99 ASP A N 1
ATOM 788 C CA . ASP A 1 99 ? -7.940 -6.121 16.486 1.00 93.62 99 ASP A CA 1
ATOM 789 C C . ASP A 1 99 ? -6.452 -5.994 16.818 1.00 93.62 99 ASP A C 1
ATOM 791 O O . ASP A 1 99 ? -5.889 -6.760 17.609 1.00 93.62 99 ASP A O 1
ATOM 795 N N . TYR A 1 100 ? -5.851 -4.956 16.249 1.00 95.44 100 TYR A N 1
ATOM 796 C CA . TYR A 1 100 ? -4.452 -4.590 16.350 1.00 95.44 100 TYR A CA 1
ATOM 797 C C . TYR A 1 100 ? -4.303 -3.080 16.568 1.00 95.44 100 TYR A C 1
ATOM 799 O O . TYR A 1 100 ? -5.196 -2.273 16.294 1.00 95.44 100 TYR A O 1
ATOM 807 N N . LYS A 1 101 ? -3.135 -2.687 17.065 1.00 96.19 101 LYS A N 1
ATOM 808 C CA . LYS A 1 101 ? -2.624 -1.319 16.989 1.00 96.19 101 LYS A CA 1
ATOM 809 C C . LYS A 1 101 ? -1.619 -1.209 15.847 1.00 96.19 101 LYS A C 1
ATOM 811 O O . LYS A 1 101 ? -1.148 -2.220 15.325 1.00 96.19 101 LYS A O 1
ATOM 816 N N . ILE A 1 102 ? -1.280 0.018 15.471 1.00 96.25 102 ILE A N 1
ATOM 817 C CA . ILE A 1 102 ? -0.223 0.280 14.496 1.00 96.25 102 ILE A CA 1
ATOM 818 C C . ILE A 1 102 ? 0.862 1.170 15.093 1.00 96.25 102 ILE A C 1
ATOM 820 O O . ILE A 1 102 ? 0.603 1.987 15.974 1.00 96.25 102 ILE A O 1
ATOM 824 N N . THR A 1 103 ? 2.084 1.026 14.592 1.00 95.19 103 THR A N 1
ATOM 825 C CA . THR A 1 103 ? 3.218 1.891 14.932 1.00 95.19 103 THR A CA 1
ATOM 826 C C . THR A 1 103 ? 4.083 2.154 13.706 1.00 95.19 103 THR A C 1
ATOM 828 O O . THR A 1 103 ? 4.140 1.344 12.780 1.00 95.19 103 THR A O 1
ATOM 831 N N . THR A 1 104 ? 4.790 3.279 13.705 1.00 94.12 104 THR A N 1
ATOM 832 C CA . THR A 1 104 ? 5.826 3.602 12.712 1.00 94.12 104 THR A CA 1
ATOM 833 C C . THR A 1 104 ? 7.245 3.398 13.261 1.00 94.12 104 THR A C 1
ATOM 835 O O . THR A 1 104 ? 8.217 3.373 12.500 1.00 94.12 104 THR A O 1
ATOM 838 N N . PHE A 1 105 ? 7.376 3.170 14.573 1.00 87.19 105 PHE A N 1
ATOM 839 C CA . PHE A 1 105 ? 8.645 3.034 15.291 1.00 87.19 105 PHE A CA 1
ATOM 840 C C . PHE A 1 105 ? 8.931 1.588 15.717 1.00 87.19 105 PHE A C 1
ATOM 842 O O . PHE A 1 105 ? 8.042 0.742 15.756 1.00 87.19 105 PHE A O 1
ATOM 849 N N . GLY A 1 106 ? 10.189 1.327 16.083 1.00 80.38 106 GLY A N 1
ATOM 850 C CA . GLY A 1 106 ? 10.640 0.035 16.603 1.00 80.38 106 GLY A CA 1
ATOM 851 C C . GLY A 1 106 ? 11.160 -0.931 15.529 1.00 80.38 106 GLY A C 1
ATOM 852 O O . GLY A 1 106 ? 10.985 -0.692 14.332 1.00 80.38 106 GLY A O 1
ATOM 853 N N . PRO A 1 107 ? 11.858 -2.008 15.937 1.00 71.19 107 PRO A N 1
ATOM 854 C CA . PRO A 1 107 ? 12.493 -2.939 15.005 1.00 71.19 107 PRO A CA 1
ATOM 855 C C . PRO A 1 107 ? 11.504 -3.897 14.321 1.00 71.19 107 PRO A C 1
ATOM 857 O O . PRO A 1 107 ? 11.692 -4.194 13.144 1.00 71.19 107 PRO A O 1
ATOM 860 N N . HIS A 1 108 ? 10.447 -4.339 15.009 1.00 75.81 108 HIS A N 1
ATOM 861 C CA . HIS A 1 108 ? 9.463 -5.323 14.531 1.00 75.81 108 HIS A CA 1
ATOM 862 C C . HIS A 1 108 ? 8.062 -5.038 15.094 1.00 75.81 108 HIS A C 1
ATOM 864 O O . HIS A 1 108 ? 7.923 -4.250 16.031 1.00 75.81 108 HIS A O 1
ATOM 870 N N . GLY A 1 109 ? 7.036 -5.672 14.514 1.00 74.94 109 GLY A N 1
ATOM 871 C CA . GLY A 1 109 ? 5.691 -5.698 15.097 1.00 74.94 109 GLY A CA 1
ATOM 872 C C . GLY A 1 109 ? 5.657 -6.526 16.385 1.00 74.94 109 GLY A C 1
ATOM 873 O O . GLY A 1 109 ? 6.369 -7.522 16.503 1.00 74.94 109 GLY A O 1
ATOM 874 N N . ASP A 1 110 ? 4.839 -6.123 17.354 1.00 84.00 110 ASP A N 1
ATOM 875 C CA . ASP A 1 110 ? 4.607 -6.897 18.577 1.00 84.00 110 ASP A CA 1
ATOM 876 C C . ASP A 1 110 ? 3.372 -7.813 18.425 1.00 84.00 110 ASP A C 1
ATOM 878 O O . ASP A 1 110 ? 2.727 -7.851 17.379 1.00 84.00 110 ASP A O 1
ATOM 882 N N . ARG A 1 111 ? 3.015 -8.582 19.465 1.00 86.56 111 ARG A N 1
ATOM 883 C CA . ARG A 1 111 ? 1.896 -9.549 19.422 1.00 86.56 111 ARG A CA 1
ATOM 884 C C . ARG A 1 111 ? 0.531 -8.927 19.073 1.00 86.56 111 ARG A C 1
ATOM 886 O O . ARG A 1 111 ? -0.353 -9.650 18.615 1.00 86.56 111 ARG A O 1
ATOM 893 N N . ARG A 1 112 ? 0.328 -7.634 19.328 1.00 90.31 112 ARG A N 1
ATOM 894 C CA . ARG A 1 112 ? -0.919 -6.895 19.069 1.00 90.31 112 ARG A CA 1
ATOM 895 C C . ARG A 1 112 ? -0.710 -5.607 18.265 1.00 90.31 112 ARG A C 1
ATOM 897 O O . ARG A 1 112 ? -1.686 -4.904 18.026 1.00 90.31 112 ARG A O 1
ATOM 904 N N . THR A 1 113 ? 0.503 -5.319 17.809 1.00 94.31 113 THR A N 1
ATOM 905 C CA . THR A 1 113 ? 0.838 -4.086 17.093 1.00 94.31 113 THR A CA 1
ATOM 906 C C . THR A 1 113 ? 1.575 -4.405 15.804 1.00 94.31 113 THR A C 1
ATOM 908 O O . THR A 1 113 ? 2.663 -4.980 15.828 1.00 94.31 113 THR A O 1
ATOM 911 N N . ALA A 1 114 ? 1.017 -3.987 14.672 1.00 95.56 114 ALA A N 1
ATOM 912 C CA . ALA A 1 114 ? 1.691 -4.069 13.385 1.00 95.56 114 ALA A CA 1
ATOM 913 C C . ALA A 1 114 ? 2.537 -2.815 13.132 1.00 95.56 114 ALA A C 1
ATOM 915 O O . ALA A 1 114 ? 2.128 -1.691 13.430 1.00 95.56 114 ALA A O 1
ATOM 916 N N . ARG A 1 115 ? 3.713 -2.985 12.531 1.00 95.25 115 ARG A N 1
ATOM 917 C CA . ARG A 1 115 ? 4.529 -1.860 12.073 1.00 95.25 115 ARG A CA 1
ATOM 918 C C . ARG A 1 115 ? 4.189 -1.524 10.627 1.00 95.25 115 ARG A C 1
ATOM 920 O O . ARG A 1 115 ? 4.426 -2.327 9.725 1.00 95.25 115 ARG A O 1
ATOM 927 N N . VAL A 1 116 ? 3.670 -0.325 10.408 1.00 95.44 116 VAL A N 1
ATOM 928 C CA . VAL A 1 116 ? 3.189 0.122 9.096 1.00 95.44 116 VAL A CA 1
ATOM 929 C C . VAL A 1 116 ? 4.227 0.972 8.376 1.00 95.44 116 VAL A C 1
ATOM 931 O O . VAL A 1 116 ? 5.132 1.535 9.000 1.00 95.44 116 VAL A O 1
ATOM 934 N N . LYS A 1 117 ? 4.113 1.045 7.049 1.00 95.00 117 LYS A N 1
ATOM 935 C CA . LYS A 1 117 ? 4.960 1.907 6.221 1.00 95.00 117 LYS A CA 1
ATOM 936 C C . LYS A 1 117 ? 4.728 3.377 6.556 1.00 95.00 117 LYS A C 1
ATOM 938 O O . LYS A 1 117 ? 3.595 3.803 6.792 1.00 95.00 117 LYS A O 1
ATOM 943 N N . THR A 1 118 ? 5.800 4.159 6.518 1.00 95.12 118 THR A N 1
ATOM 944 C CA . THR A 1 118 ? 5.729 5.620 6.617 1.00 95.12 118 THR A CA 1
ATOM 945 C C . THR A 1 118 ? 5.888 6.294 5.261 1.00 95.12 118 THR A C 1
ATOM 947 O O . THR A 1 118 ? 6.328 5.672 4.291 1.00 95.12 118 THR A O 1
ATOM 950 N N . TYR A 1 119 ? 5.595 7.595 5.182 1.00 93.56 119 TYR A N 1
ATOM 951 C CA . TYR A 1 119 ? 5.873 8.356 3.961 1.00 93.56 119 TYR A CA 1
ATOM 952 C C . TYR A 1 119 ? 7.368 8.354 3.620 1.00 93.56 119 TYR A C 1
ATOM 954 O O . TYR A 1 119 ? 7.727 8.308 2.448 1.00 93.56 119 TYR A O 1
ATOM 962 N N . GLY A 1 120 ? 8.245 8.336 4.627 1.00 92.88 120 GLY A N 1
ATOM 963 C CA . GLY A 1 120 ? 9.688 8.183 4.436 1.00 92.88 120 GLY A CA 1
ATOM 964 C C . GLY A 1 120 ? 10.071 6.853 3.793 1.00 92.88 120 GLY A C 1
ATOM 965 O O . GLY A 1 120 ? 10.915 6.832 2.896 1.00 92.88 120 GLY A O 1
ATOM 966 N N . ASP A 1 121 ? 9.420 5.758 4.197 1.00 92.50 121 ASP A N 1
ATOM 967 C CA . ASP A 1 121 ? 9.609 4.452 3.562 1.00 92.50 121 ASP A CA 1
ATOM 968 C C . ASP A 1 121 ? 9.193 4.498 2.087 1.00 92.50 121 ASP A C 1
ATOM 970 O O . ASP A 1 121 ? 9.970 4.095 1.225 1.00 92.50 121 ASP A O 1
ATOM 974 N N . VAL A 1 122 ? 8.023 5.070 1.781 1.00 91.88 122 VAL A N 1
ATOM 975 C CA . VAL A 1 122 ? 7.532 5.207 0.397 1.00 91.88 122 VAL A CA 1
ATOM 976 C C . VAL A 1 122 ? 8.469 6.068 -0.448 1.00 91.88 122 VAL A C 1
ATOM 978 O O . VAL A 1 122 ? 8.818 5.678 -1.558 1.00 91.88 122 VAL A O 1
ATOM 981 N N . LEU A 1 123 ? 8.935 7.207 0.072 1.00 90.38 123 LEU A N 1
ATOM 982 C CA . LEU A 1 123 ? 9.891 8.073 -0.625 1.00 90.38 123 LEU A CA 1
ATOM 983 C C . LEU A 1 123 ? 11.224 7.359 -0.892 1.00 90.38 123 LEU A C 1
ATOM 985 O O . LEU A 1 123 ? 11.815 7.532 -1.960 1.00 90.38 123 LEU A O 1
ATOM 989 N N . THR A 1 124 ? 11.685 6.548 0.060 1.00 89.31 124 THR A N 1
ATOM 990 C CA . THR A 1 124 ? 12.927 5.774 -0.064 1.00 89.31 124 THR A CA 1
ATOM 991 C C . THR A 1 124 ? 12.778 4.650 -1.087 1.00 89.31 124 THR A C 1
ATOM 993 O O . THR A 1 124 ? 13.649 4.475 -1.936 1.00 89.31 124 THR A O 1
ATOM 996 N N . GLU A 1 125 ? 11.665 3.913 -1.048 1.00 89.88 125 GLU A N 1
ATOM 997 C CA . GLU A 1 125 ? 11.337 2.868 -2.023 1.00 89.88 125 GLU A CA 1
ATOM 998 C C . GLU A 1 125 ? 11.183 3.445 -3.433 1.00 89.88 125 GLU A C 1
ATOM 1000 O O . GLU A 1 125 ? 11.737 2.893 -4.385 1.00 89.88 125 GLU A O 1
ATOM 1005 N N . TYR A 1 126 ? 10.493 4.582 -3.559 1.00 89.06 126 TYR A N 1
ATOM 1006 C CA . TYR A 1 126 ? 10.306 5.285 -4.825 1.00 89.06 126 TYR A CA 1
ATOM 1007 C C . TYR A 1 126 ? 11.643 5.727 -5.429 1.00 89.06 126 TYR A C 1
ATOM 1009 O O . TYR A 1 126 ? 11.838 5.629 -6.638 1.00 89.06 126 TYR A O 1
ATOM 1017 N N . ALA A 1 127 ? 12.601 6.143 -4.595 1.00 86.75 127 ALA A N 1
ATOM 1018 C CA . ALA A 1 127 ? 13.899 6.605 -5.071 1.00 86.75 127 ALA A CA 1
ATOM 1019 C C . ALA A 1 127 ? 14.748 5.540 -5.766 1.00 86.75 127 ALA A C 1
ATOM 1021 O O . ALA A 1 127 ? 15.622 5.874 -6.565 1.00 86.75 127 ALA A O 1
ATOM 1022 N N . VAL A 1 128 ? 14.480 4.270 -5.477 1.00 88.00 128 VAL A N 1
ATOM 1023 C CA . VAL A 1 128 ? 15.157 3.122 -6.086 1.00 88.00 128 VAL A CA 1
ATOM 1024 C C . VAL A 1 128 ? 14.187 2.253 -6.888 1.00 88.00 128 VAL A C 1
ATOM 1026 O O . VAL A 1 128 ? 14.496 1.097 -7.182 1.00 88.00 128 VAL A O 1
ATOM 1029 N N . HIS A 1 129 ? 13.001 2.773 -7.224 1.00 89.25 129 HIS A N 1
ATOM 1030 C CA . HIS A 1 129 ? 12.000 2.032 -7.980 1.00 89.25 129 HIS A CA 1
ATOM 1031 C C . HIS A 1 129 ? 12.461 1.853 -9.438 1.00 89.25 129 HIS A C 1
ATOM 1033 O O . HIS A 1 129 ? 12.694 2.848 -10.129 1.00 89.25 129 HIS A O 1
ATOM 1039 N N . PRO A 1 130 ? 12.606 0.612 -9.940 1.00 91.00 130 PRO A N 1
ATOM 1040 C CA . PRO A 1 130 ? 13.037 0.391 -11.315 1.00 91.00 130 PRO A CA 1
ATOM 1041 C C . PRO A 1 130 ? 12.002 0.891 -12.332 1.00 91.00 130 PRO A C 1
ATOM 1043 O O . PRO A 1 130 ? 10.853 0.457 -12.315 1.00 91.00 130 PRO A O 1
ATOM 1046 N N . GLU A 1 131 ? 12.408 1.743 -13.276 1.00 89.94 131 GLU A N 1
ATOM 1047 C CA . GLU A 1 131 ? 11.516 2.193 -14.351 1.00 89.94 131 GLU A CA 1
ATOM 1048 C C . GLU A 1 131 ? 11.369 1.109 -15.431 1.00 89.94 131 GLU A C 1
ATOM 1050 O O . GLU A 1 131 ? 12.255 0.882 -16.261 1.00 89.94 131 GLU A O 1
ATOM 1055 N N . SER A 1 132 ? 10.217 0.438 -15.424 1.00 91.50 132 SER A N 1
ATOM 1056 C CA . SER A 1 132 ? 9.904 -0.692 -16.307 1.00 91.50 132 SER A CA 1
ATOM 1057 C C . SER A 1 132 ? 9.985 -0.370 -17.807 1.00 91.50 132 SER A C 1
ATOM 1059 O O . SER A 1 132 ? 10.325 -1.256 -18.604 1.00 91.50 132 SER A O 1
ATOM 1061 N N . LYS A 1 133 ? 9.705 0.882 -18.199 1.00 91.94 133 LYS A N 1
ATOM 1062 C CA . LYS A 1 133 ? 9.654 1.349 -19.597 1.00 91.94 133 LYS A CA 1
ATOM 1063 C C . LYS A 1 133 ? 11.009 1.812 -20.132 1.00 91.94 133 LYS A C 1
ATOM 1065 O O . LYS A 1 133 ? 11.115 2.120 -21.330 1.00 91.94 133 LYS A O 1
ATOM 1070 N N . CYS A 1 134 ? 12.024 1.825 -19.277 1.00 94.19 134 CYS A N 1
ATOM 1071 C CA . CYS A 1 134 ? 13.358 2.310 -19.578 1.00 94.19 134 CYS A CA 1
ATOM 1072 C C . CYS A 1 134 ? 14.408 1.198 -19.541 1.00 94.19 134 CYS A C 1
ATOM 1074 O O . CYS A 1 134 ? 14.228 0.138 -18.934 1.00 94.19 134 CYS A O 1
ATOM 1076 N N . ALA A 1 135 ? 15.516 1.466 -20.215 1.00 95.06 135 ALA A N 1
ATOM 1077 C CA . ALA A 1 135 ? 16.711 0.652 -20.220 1.00 95.06 135 ALA A CA 1
ATOM 1078 C C . ALA A 1 135 ? 17.919 1.479 -19.766 1.00 95.06 135 ALA A C 1
ATOM 1080 O O . ALA A 1 135 ? 17.939 2.705 -19.911 1.00 95.06 135 ALA A O 1
ATOM 1081 N N . ASP A 1 136 ? 18.918 0.797 -19.213 1.00 93.94 136 ASP A N 1
ATOM 1082 C CA . ASP A 1 136 ? 20.206 1.400 -18.890 1.00 93.94 136 ASP A CA 1
ATOM 1083 C C . ASP A 1 136 ? 21.004 1.752 -20.161 1.00 93.94 136 ASP A C 1
ATOM 1085 O O . ASP A 1 136 ? 20.590 1.474 -21.289 1.00 93.94 136 ASP A O 1
ATOM 1089 N N . ALA A 1 137 ? 22.187 2.344 -19.985 1.00 92.00 137 ALA A N 1
ATOM 1090 C CA . ALA A 1 137 ? 23.068 2.722 -21.092 1.00 92.00 137 ALA A CA 1
ATOM 1091 C C . ALA A 1 137 ? 23.538 1.537 -21.965 1.00 92.00 137 ALA A C 1
ATOM 1093 O O . ALA A 1 137 ? 24.080 1.753 -23.046 1.00 92.00 137 ALA A O 1
ATOM 1094 N N . ARG A 1 138 ? 23.356 0.291 -21.506 1.00 91.50 138 ARG A N 1
ATOM 1095 C CA . ARG A 1 138 ? 23.675 -0.944 -22.239 1.00 91.50 138 ARG A CA 1
ATOM 1096 C C . ARG A 1 138 ? 22.425 -1.600 -22.841 1.00 91.50 138 ARG A C 1
ATOM 1098 O O . ARG A 1 138 ? 22.523 -2.703 -23.372 1.00 91.50 138 ARG A O 1
ATOM 1105 N N . GLY A 1 139 ? 21.257 -0.962 -22.748 1.00 91.00 139 GLY A N 1
ATOM 1106 C CA . GLY A 1 139 ? 19.988 -1.501 -23.236 1.00 91.00 139 GLY A CA 1
ATOM 1107 C C . GLY A 1 139 ? 19.367 -2.578 -22.334 1.00 91.00 139 GLY A C 1
ATOM 1108 O O . GLY A 1 139 ? 18.392 -3.216 -22.734 1.00 91.00 139 GLY A O 1
ATOM 1109 N N . LYS A 1 140 ? 19.890 -2.796 -21.119 1.00 91.94 140 LYS A N 1
ATOM 1110 C CA . LYS A 1 140 ? 19.347 -3.771 -20.163 1.00 91.94 140 LYS A CA 1
ATOM 1111 C C . LYS A 1 140 ? 18.200 -3.158 -19.356 1.00 91.94 140 LYS A C 1
ATOM 1113 O O . LYS A 1 140 ? 18.143 -1.950 -19.152 1.00 91.94 140 LYS A O 1
ATOM 1118 N N . ALA A 1 141 ? 17.280 -3.997 -18.880 1.00 93.50 141 ALA A N 1
ATOM 1119 C CA . ALA A 1 141 ? 16.202 -3.573 -17.989 1.00 93.50 141 ALA A CA 1
ATOM 1120 C C . ALA A 1 141 ? 16.739 -2.841 -16.746 1.00 93.50 141 ALA A C 1
ATOM 1122 O O . ALA A 1 141 ? 17.722 -3.283 -16.145 1.00 93.50 141 ALA A O 1
ATOM 1123 N N . CYS A 1 142 ? 16.063 -1.758 -16.353 1.00 93.50 142 CYS A N 1
ATOM 1124 C CA . CYS A 1 142 ? 16.415 -1.018 -15.146 1.00 93.50 142 CYS A CA 1
ATOM 1125 C C . CYS A 1 142 ? 16.236 -1.890 -13.895 1.00 93.50 142 CYS A C 1
ATOM 1127 O O . CYS A 1 142 ? 15.270 -2.643 -13.774 1.00 93.50 142 CYS A O 1
ATOM 1129 N N . GLY A 1 143 ? 17.162 -1.753 -12.950 1.00 91.94 143 GLY A N 1
ATOM 1130 C CA . GLY A 1 143 ? 17.073 -2.277 -11.593 1.00 91.94 143 GLY A CA 1
ATOM 1131 C C . GLY A 1 143 ? 17.218 -1.153 -10.566 1.00 91.94 143 GLY A C 1
ATOM 1132 O O . GLY A 1 143 ? 17.367 0.013 -10.920 1.00 91.94 143 GLY A O 1
ATOM 1133 N N . LYS A 1 144 ? 17.231 -1.508 -9.277 1.00 90.56 144 LYS A N 1
ATOM 1134 C CA . LYS A 1 144 ? 17.314 -0.534 -8.168 1.00 90.56 144 LYS A CA 1
ATOM 1135 C C . LYS A 1 144 ? 18.577 0.334 -8.183 1.00 90.56 144 LYS A C 1
ATOM 1137 O O . LYS A 1 144 ? 18.592 1.415 -7.612 1.00 90.56 144 LYS A O 1
ATOM 1142 N N . GLN A 1 145 ? 19.643 -0.173 -8.799 1.00 89.50 145 GLN A N 1
ATOM 1143 C CA . GLN A 1 145 ? 20.935 0.501 -8.924 1.00 89.50 145 GLN A CA 1
ATOM 1144 C C . GLN A 1 145 ? 21.143 1.124 -10.308 1.00 89.50 145 GLN A C 1
ATOM 1146 O O . GLN A 1 145 ? 22.251 1.545 -10.623 1.00 89.50 145 GLN A O 1
ATOM 1151 N N . THR A 1 146 ? 20.124 1.157 -11.169 1.00 90.00 146 THR A N 1
ATOM 1152 C CA . THR A 1 146 ? 20.247 1.832 -12.461 1.00 90.00 146 THR A CA 1
ATOM 1153 C C . THR A 1 146 ? 20.160 3.340 -12.249 1.00 90.00 146 THR A C 1
ATOM 1155 O O . THR A 1 146 ? 19.182 3.841 -11.704 1.00 90.00 146 THR A O 1
ATOM 1158 N N . PHE A 1 147 ? 21.184 4.063 -12.696 1.00 86.44 147 PHE A N 1
ATOM 1159 C CA . PHE A 1 147 ? 21.268 5.520 -12.621 1.00 86.44 147 PHE A CA 1
ATOM 1160 C C . PHE A 1 147 ? 21.824 6.098 -13.926 1.00 86.44 147 PHE A C 1
ATOM 1162 O O . PHE A 1 147 ? 22.422 5.387 -14.735 1.00 86.44 147 PHE A O 1
ATOM 1169 N N . GLY A 1 148 ? 21.647 7.406 -14.114 1.00 86.50 148 GLY A N 1
ATOM 1170 C CA . GLY A 1 148 ? 22.089 8.129 -15.306 1.00 86.50 148 GLY A CA 1
ATOM 1171 C C . GLY A 1 148 ? 20.982 8.315 -16.343 1.00 86.50 148 GLY A C 1
ATOM 1172 O O . GLY A 1 148 ? 19.796 8.184 -16.042 1.00 86.50 148 GLY A O 1
ATOM 1173 N N . LEU A 1 149 ? 21.375 8.674 -17.567 1.00 90.50 149 LEU A N 1
ATOM 1174 C CA . LEU A 1 149 ? 20.436 8.912 -18.660 1.00 90.50 149 LEU A CA 1
ATOM 1175 C C . LEU A 1 149 ? 19.839 7.585 -19.140 1.00 90.50 149 LEU A C 1
ATOM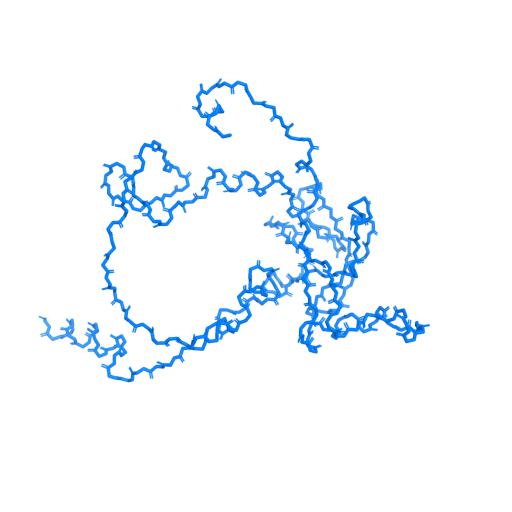 1177 O O . LEU A 1 149 ? 20.540 6.744 -19.704 1.00 90.50 149 LEU A O 1
ATOM 1181 N N . LEU A 1 150 ? 18.540 7.416 -18.912 1.00 92.94 150 LEU A N 1
ATOM 1182 C CA . LEU A 1 150 ? 17.801 6.229 -19.317 1.00 92.94 150 LEU A CA 1
ATOM 1183 C C . LEU A 1 150 ? 17.410 6.289 -20.796 1.00 92.94 150 LEU A C 1
ATOM 1185 O O . LEU A 1 150 ? 17.086 7.351 -21.328 1.00 92.94 150 LEU A O 1
ATOM 1189 N N . GLN A 1 151 ? 17.396 5.129 -21.444 1.00 94.12 151 GLN A N 1
ATOM 1190 C CA . GLN A 1 151 ? 16.952 4.968 -22.828 1.00 94.12 151 GLN A CA 1
ATOM 1191 C C . GLN A 1 151 ? 15.583 4.292 -22.884 1.00 94.12 151 GLN A C 1
ATOM 1193 O O . GLN A 1 151 ? 15.148 3.640 -21.934 1.00 94.12 151 GLN A O 1
ATOM 1198 N N . ARG A 1 152 ? 14.884 4.409 -24.017 1.00 95.19 152 ARG A N 1
ATOM 1199 C CA . ARG A 1 152 ? 13.611 3.710 -24.211 1.00 95.19 152 ARG A CA 1
ATOM 1200 C C . ARG A 1 152 ? 13.848 2.198 -24.248 1.00 95.19 152 ARG A C 1
ATOM 1202 O O . ARG A 1 152 ? 14.646 1.710 -25.042 1.00 95.19 152 ARG A O 1
ATOM 1209 N N . ARG A 1 153 ? 13.114 1.440 -23.430 1.00 93.31 153 ARG A N 1
ATOM 1210 C CA . ARG A 1 153 ? 13.192 -0.025 -23.456 1.00 93.31 153 ARG A CA 1
ATOM 1211 C C . ARG A 1 153 ? 12.487 -0.587 -24.685 1.00 93.31 153 ARG A C 1
ATOM 1213 O O . ARG A 1 153 ? 11.271 -0.446 -24.820 1.00 93.31 153 ARG A O 1
ATOM 1220 N N . HIS A 1 154 ? 13.240 -1.285 -25.527 1.00 90.81 154 HIS A N 1
ATOM 1221 C CA . HIS A 1 154 ? 12.674 -2.148 -26.557 1.00 90.81 154 HIS A CA 1
ATOM 1222 C C . HIS A 1 154 ? 12.210 -3.459 -25.919 1.00 90.81 154 HIS A C 1
ATOM 1224 O O . HIS A 1 154 ? 12.967 -4.122 -25.211 1.00 90.81 154 HIS A O 1
ATOM 1230 N N . VAL A 1 155 ? 10.955 -3.827 -26.162 1.00 89.31 155 VAL A N 1
ATOM 1231 C CA . VAL A 1 155 ? 10.366 -5.090 -25.705 1.00 89.31 155 VAL A CA 1
ATOM 1232 C C . VAL A 1 155 ? 9.932 -5.904 -26.915 1.00 89.31 155 VAL A C 1
ATOM 1234 O O . VAL A 1 155 ? 9.559 -5.345 -27.946 1.00 89.31 155 VAL A O 1
ATOM 1237 N N . ARG A 1 156 ? 10.001 -7.228 -26.796 1.00 88.81 156 ARG A N 1
ATOM 1238 C CA . ARG A 1 156 ? 9.433 -8.158 -27.774 1.00 88.81 156 ARG A CA 1
ATOM 1239 C C . ARG A 1 156 ? 8.202 -8.793 -27.153 1.00 88.81 156 ARG A C 1
ATOM 1241 O O . ARG A 1 156 ? 8.199 -9.074 -25.957 1.00 88.81 156 ARG A O 1
ATOM 1248 N N . ILE A 1 157 ? 7.165 -8.980 -27.959 1.00 88.50 157 ILE A N 1
ATOM 1249 C CA . ILE A 1 157 ? 5.955 -9.667 -27.514 1.00 88.50 157 ILE A CA 1
ATOM 1250 C C . ILE A 1 157 ? 6.328 -11.129 -27.285 1.00 88.50 157 ILE A C 1
ATOM 1252 O O . ILE A 1 157 ? 6.759 -11.805 -28.216 1.00 88.50 157 ILE A O 1
ATOM 1256 N N . GLU A 1 158 ? 6.190 -11.589 -26.046 1.00 83.19 158 GLU A N 1
ATOM 1257 C CA . GLU A 1 158 ? 6.431 -12.986 -25.687 1.00 83.19 158 GLU A CA 1
ATOM 1258 C C . GLU A 1 158 ? 5.153 -13.824 -25.817 1.00 83.19 158 GLU A C 1
ATOM 1260 O O . GLU A 1 158 ? 5.177 -14.928 -26.353 1.00 83.19 158 GLU A O 1
ATOM 1265 N N . GLN A 1 159 ? 4.026 -13.283 -25.349 1.00 80.25 159 GLN A N 1
ATOM 1266 C CA . GLN A 1 159 ? 2.721 -13.935 -25.367 1.00 80.25 159 GLN A CA 1
ATOM 1267 C C . GLN A 1 159 ? 1.614 -12.885 -25.498 1.00 80.25 159 GLN A C 1
ATOM 1269 O O . GLN A 1 159 ? 1.754 -11.751 -25.037 1.00 80.25 159 GLN A O 1
ATOM 1274 N N . ILE A 1 160 ? 0.496 -13.279 -26.107 1.00 83.56 160 ILE A N 1
ATOM 1275 C CA . ILE A 1 160 ? -0.753 -12.515 -26.097 1.00 83.56 160 ILE A CA 1
ATOM 1276 C C . ILE A 1 160 ? -1.709 -13.224 -25.138 1.00 83.56 160 ILE A C 1
ATOM 1278 O O . ILE A 1 160 ? -2.092 -14.364 -25.392 1.00 83.56 160 ILE A O 1
ATOM 1282 N N . LYS A 1 161 ? -2.081 -12.552 -24.047 1.00 80.81 161 LYS A N 1
ATOM 1283 C CA . LYS A 1 161 ? -3.116 -13.009 -23.114 1.00 80.81 161 LYS A CA 1
ATOM 1284 C C . LYS A 1 161 ? -4.395 -12.213 -23.345 1.00 80.81 161 LYS A C 1
ATOM 1286 O O . LYS A 1 161 ? -4.345 -10.985 -23.414 1.00 80.81 161 LYS A O 1
ATOM 1291 N N . TYR A 1 162 ? -5.528 -12.900 -23.457 1.00 83.19 162 TYR A N 1
ATOM 1292 C CA . TYR A 1 162 ? -6.833 -12.248 -23.493 1.00 83.19 162 TYR A CA 1
ATOM 1293 C C . TYR A 1 162 ? -7.317 -12.047 -22.064 1.00 83.19 162 TYR A C 1
ATOM 1295 O O . TYR A 1 162 ? -7.513 -13.010 -21.329 1.00 83.19 162 TYR A O 1
ATOM 1303 N N . VAL A 1 163 ? -7.496 -10.791 -21.675 1.00 82.75 163 VAL A N 1
ATOM 1304 C CA . VAL A 1 163 ? -8.039 -10.412 -20.370 1.00 82.75 163 VAL A CA 1
ATOM 1305 C C . VAL A 1 163 ? -9.335 -9.640 -20.570 1.00 82.75 163 VAL A C 1
ATOM 1307 O O . VAL A 1 163 ? -9.500 -8.936 -21.572 1.00 82.75 163 VAL A O 1
ATOM 1310 N N . GLY A 1 164 ? -10.267 -9.790 -19.632 1.00 76.56 164 GLY A N 1
ATOM 1311 C CA . GLY A 1 164 ? -11.480 -8.975 -19.600 1.00 76.56 164 GLY A CA 1
ATOM 1312 C C . GLY A 1 164 ? -11.151 -7.484 -19.533 1.00 76.56 164 GLY A C 1
ATOM 1313 O O . GLY A 1 164 ? -10.144 -7.089 -18.951 1.00 76.56 164 GLY A O 1
ATOM 1314 N N . LYS A 1 165 ? -12.002 -6.642 -20.133 1.00 70.12 165 LYS A N 1
ATOM 1315 C CA . LYS A 1 165 ? -11.892 -5.178 -19.984 1.00 70.12 165 LYS A CA 1
ATOM 1316 C C . LYS A 1 165 ? -12.321 -4.697 -18.598 1.00 70.12 165 LYS A C 1
ATOM 1318 O O . LYS A 1 165 ? -11.947 -3.603 -18.191 1.00 70.12 165 LYS A O 1
ATOM 1323 N N . GLU A 1 166 ? -13.105 -5.512 -17.901 1.00 63.59 166 GLU A N 1
ATOM 1324 C CA . GLU A 1 166 ? -13.418 -5.338 -16.491 1.00 63.59 166 GLU A CA 1
ATOM 1325 C C . GLU A 1 166 ? -12.187 -5.778 -15.704 1.00 63.59 166 GLU A C 1
ATOM 1327 O O . GLU A 1 166 ? -11.994 -6.957 -15.403 1.00 63.59 166 GLU A O 1
ATOM 1332 N N . SER A 1 167 ? -11.286 -4.832 -15.452 1.00 54.31 167 SER A N 1
ATOM 1333 C CA . SER A 1 167 ? -10.227 -5.049 -14.481 1.00 54.31 167 SER A CA 1
ATOM 1334 C C . SER A 1 167 ? -10.889 -5.078 -13.108 1.00 54.31 167 SER A C 1
ATOM 1336 O O . SER A 1 167 ? -11.107 -4.034 -12.491 1.00 54.31 167 SER A O 1
ATOM 1338 N N . ASN A 1 168 ? -11.293 -6.264 -12.666 1.00 56.53 168 ASN A N 1
ATOM 1339 C CA . ASN A 1 168 ? -11.866 -6.423 -11.344 1.00 56.53 168 ASN A CA 1
ATOM 1340 C C . ASN A 1 168 ? -10.819 -5.985 -10.322 1.00 56.53 168 ASN A C 1
ATOM 1342 O O . ASN A 1 168 ? -9.674 -6.434 -10.342 1.00 56.53 168 ASN A O 1
ATOM 1346 N N . SER A 1 169 ? -11.217 -5.075 -9.436 1.00 60.81 169 SER A N 1
ATOM 1347 C CA . SER A 1 169 ? -10.489 -4.843 -8.196 1.00 60.81 169 SER A CA 1
ATOM 1348 C C . SER A 1 169 ? -9.061 -4.283 -8.332 1.00 60.81 169 SER A C 1
ATOM 1350 O O . SER A 1 169 ? -8.282 -4.434 -7.399 1.00 60.81 169 SER A O 1
ATOM 1352 N N . LEU A 1 170 ? -8.690 -3.587 -9.421 1.00 59.44 170 LEU A N 1
ATOM 1353 C CA . LEU A 1 170 ? -7.354 -2.952 -9.527 1.00 59.44 170 LEU A CA 1
ATOM 1354 C C . LEU A 1 170 ? -7.038 -2.040 -8.339 1.00 59.44 170 LEU A C 1
ATOM 1356 O O . LEU A 1 170 ? -5.948 -2.117 -7.779 1.00 59.44 170 LEU A O 1
ATOM 1360 N N . GLU A 1 171 ? -8.005 -1.215 -7.938 1.00 62.28 171 GLU A N 1
ATOM 1361 C CA . GLU A 1 171 ? -7.874 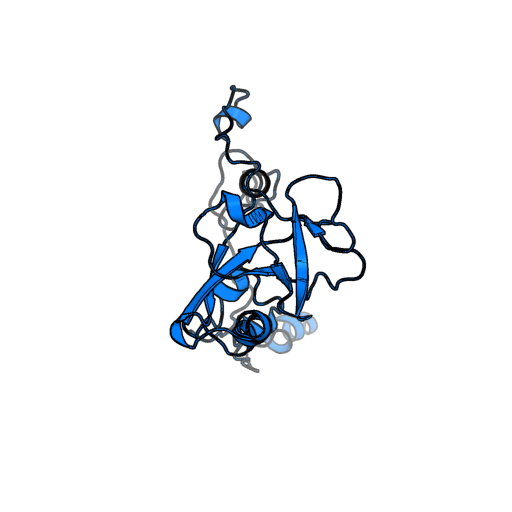-0.329 -6.779 1.00 62.28 171 GLU A CA 1
ATOM 1362 C C . GLU A 1 171 ? -7.756 -1.132 -5.477 1.00 62.28 171 GLU A C 1
ATOM 1364 O O . GLU A 1 171 ? -6.979 -0.784 -4.593 1.00 62.28 171 GLU A O 1
ATOM 1369 N N . GLU A 1 172 ? -8.477 -2.247 -5.360 1.00 64.88 172 GLU A N 1
ATOM 1370 C CA . GLU A 1 172 ? -8.419 -3.137 -4.196 1.00 64.88 172 GLU A CA 1
ATOM 1371 C C . GLU A 1 172 ? -7.082 -3.900 -4.135 1.00 64.88 172 GLU A C 1
ATOM 1373 O O . GLU A 1 172 ? -6.560 -4.154 -3.057 1.00 64.88 172 GLU A O 1
ATOM 1378 N N . VAL A 1 173 ? -6.467 -4.217 -5.274 1.00 66.06 173 VAL A N 1
ATOM 1379 C CA . VAL A 1 173 ? -5.127 -4.823 -5.351 1.00 66.06 173 VAL A CA 1
ATOM 1380 C C . VAL A 1 173 ? -4.050 -3.801 -5.014 1.00 66.06 173 VAL A C 1
ATOM 1382 O O . VAL A 1 173 ? -3.155 -4.092 -4.224 1.00 66.06 173 VAL A O 1
ATOM 1385 N N . GLU A 1 174 ? -4.150 -2.590 -5.567 1.00 61.81 174 GLU A N 1
ATOM 1386 C CA . GLU A 1 174 ? -3.219 -1.496 -5.276 1.00 61.81 174 GLU A CA 1
ATOM 1387 C C . GLU A 1 174 ? -3.265 -1.106 -3.794 1.00 61.81 174 GLU A C 1
ATOM 1389 O O . GLU A 1 174 ? -2.225 -0.937 -3.158 1.00 61.81 174 GLU A O 1
ATOM 1394 N N . THR A 1 175 ? -4.465 -1.053 -3.215 1.00 63.44 175 THR A N 1
ATOM 1395 C CA . THR A 1 175 ? -4.659 -0.808 -1.780 1.00 63.44 175 THR A CA 1
ATOM 1396 C C . THR A 1 175 ? -4.381 -2.035 -0.912 1.00 63.44 175 THR A C 1
ATOM 1398 O O . THR A 1 175 ? -4.366 -1.911 0.306 1.00 63.44 175 THR A O 1
ATOM 1401 N N . GLY A 1 176 ? -4.097 -3.204 -1.498 1.00 62.75 176 GLY A N 1
ATOM 1402 C CA . GLY A 1 176 ? -3.764 -4.433 -0.775 1.00 62.75 176 GLY A CA 1
ATOM 1403 C C . GLY A 1 176 ? -4.953 -5.150 -0.126 1.00 62.75 176 GLY A C 1
ATOM 1404 O O . GLY A 1 176 ? -4.738 -6.077 0.645 1.00 62.75 176 GLY A O 1
ATOM 1405 N N . LEU A 1 177 ? -6.191 -4.762 -0.439 1.00 65.50 177 LEU A N 1
ATOM 1406 C CA . LEU A 1 177 ? -7.413 -5.464 -0.039 1.00 65.50 177 LEU A CA 1
ATOM 1407 C C . LEU A 1 177 ? -7.520 -6.860 -0.683 1.00 65.50 177 LEU A C 1
ATOM 1409 O O . LEU A 1 177 ? -8.149 -7.742 -0.100 1.00 65.50 177 LEU A O 1
ATOM 1413 N N . ILE A 1 178 ? -6.890 -7.086 -1.843 1.00 65.25 178 ILE A N 1
ATOM 1414 C CA . ILE A 1 178 ? -6.794 -8.401 -2.497 1.00 65.25 178 ILE A CA 1
ATOM 1415 C C . ILE A 1 178 ? -5.334 -8.858 -2.562 1.00 65.25 178 ILE A C 1
ATOM 1417 O O . ILE A 1 178 ? -4.510 -8.228 -3.219 1.00 65.25 178 ILE A O 1
ATOM 1421 N N . HIS A 1 179 ? -5.033 -10.001 -1.936 1.00 56.78 179 HIS A N 1
ATOM 1422 C CA . HIS A 1 179 ? -3.690 -10.604 -1.938 1.00 56.78 179 HIS A CA 1
ATOM 1423 C C . HIS A 1 179 ? -3.509 -11.778 -2.923 1.00 56.78 179 HIS A C 1
ATOM 1425 O O . HIS A 1 179 ? -2.400 -12.282 -3.055 1.00 56.78 179 HIS A O 1
ATOM 1431 N N . SER A 1 180 ? -4.553 -12.216 -3.645 1.00 54.81 180 SER A N 1
ATOM 1432 C CA . SER A 1 180 ? -4.426 -13.272 -4.671 1.00 54.81 180 SER A CA 1
ATOM 1433 C C . SER A 1 180 ? -4.435 -12.701 -6.089 1.00 54.81 180 SER A C 1
ATOM 1435 O O . SER A 1 180 ? -5.387 -12.028 -6.485 1.00 54.81 180 SER A O 1
ATOM 1437 N N . ALA A 1 181 ? -3.403 -13.034 -6.873 1.00 51.47 181 ALA A N 1
ATOM 1438 C CA . ALA A 1 181 ? -3.270 -12.663 -8.284 1.00 51.47 181 ALA A CA 1
ATOM 1439 C C . ALA A 1 181 ? -4.395 -13.235 -9.173 1.00 51.47 181 ALA A C 1
ATOM 1441 O O . ALA A 1 181 ? -4.758 -12.619 -10.174 1.00 51.47 181 ALA A O 1
ATOM 1442 N N . GLU A 1 182 ? -4.985 -14.370 -8.782 1.00 53.34 182 GLU A N 1
ATOM 1443 C CA . GLU A 1 182 ? -6.088 -15.033 -9.500 1.00 53.34 182 GLU A CA 1
ATOM 1444 C C . GLU A 1 182 ? -7.384 -14.204 -9.500 1.00 53.34 182 GLU A C 1
ATOM 1446 O O . GLU A 1 182 ? -8.256 -14.420 -10.336 1.00 53.34 182 GLU A O 1
ATOM 1451 N N . ASN A 1 183 ? -7.499 -13.223 -8.599 1.00 54.22 183 ASN A N 1
ATOM 1452 C CA . ASN A 1 183 ? -8.687 -12.379 -8.460 1.00 54.22 183 ASN A CA 1
ATOM 1453 C C . ASN A 1 183 ? -8.597 -11.047 -9.227 1.00 54.22 183 ASN A C 1
ATOM 1455 O O . ASN A 1 183 ? -9.568 -10.295 -9.236 1.00 54.22 183 ASN A O 1
ATOM 1459 N N . VAL A 1 184 ? -7.449 -10.727 -9.839 1.00 61.19 184 VAL A N 1
ATOM 1460 C CA . VAL A 1 184 ? -7.188 -9.388 -10.411 1.00 61.19 184 VAL A CA 1
ATOM 1461 C C . VAL A 1 184 ? -7.606 -9.288 -11.874 1.00 61.19 184 VAL A C 1
ATOM 1463 O O . VAL A 1 184 ? -8.148 -8.279 -12.318 1.00 61.19 184 VAL A O 1
ATOM 1466 N N . TYR A 1 185 ? -7.360 -10.346 -12.643 1.00 66.38 185 TYR A N 1
ATOM 1467 C CA . TYR A 1 185 ? -7.690 -10.388 -14.060 1.00 66.38 185 TYR A CA 1
ATOM 1468 C C . TYR A 1 185 ? -8.458 -11.660 -14.373 1.00 66.38 185 TYR A C 1
ATOM 1470 O O . TYR A 1 185 ? -8.015 -12.762 -14.065 1.00 66.38 185 TYR A O 1
ATOM 1478 N N . THR A 1 186 ? -9.593 -11.507 -15.051 1.00 74.06 186 THR A N 1
ATOM 1479 C CA . THR A 1 186 ? -10.250 -12.648 -15.690 1.00 74.06 186 THR A CA 1
ATOM 1480 C C . THR A 1 186 ? -9.503 -12.947 -16.987 1.00 74.06 186 THR A C 1
ATOM 1482 O O . THR A 1 186 ? -9.652 -12.215 -17.971 1.00 74.06 186 THR A O 1
ATOM 1485 N N . GLU A 1 187 ? -8.654 -13.976 -16.969 1.00 80.44 187 GLU A N 1
ATOM 1486 C CA . GLU A 1 187 ? -7.988 -14.491 -18.168 1.00 80.44 187 GLU A CA 1
ATOM 1487 C C . GLU A 1 187 ? -8.960 -15.380 -18.964 1.00 80.44 187 GLU A C 1
ATOM 1489 O O . GLU A 1 187 ? -9.613 -16.265 -18.413 1.00 80.44 187 GLU A O 1
ATOM 1494 N N . TYR A 1 188 ? -9.046 -15.153 -20.275 1.00 82.50 188 TYR A N 1
ATOM 1495 C CA . TYR A 1 188 ? -9.821 -15.967 -21.212 1.00 82.50 188 TYR A CA 1
ATOM 1496 C C . TYR A 1 188 ? -8.851 -16.839 -22.019 1.00 82.50 188 TYR A C 1
ATOM 1498 O O . TYR A 1 188 ? -8.284 -16.364 -23.010 1.00 82.50 188 TYR A O 1
ATOM 1506 N N . PRO A 1 189 ? -8.597 -18.092 -21.601 1.00 82.19 189 PRO A N 1
ATOM 1507 C CA . PRO A 1 189 ? -7.646 -18.949 -22.292 1.00 82.19 189 PRO A CA 1
ATOM 1508 C C . PRO A 1 189 ? -8.152 -19.287 -23.699 1.00 82.19 189 PRO A C 1
ATOM 1510 O O . PRO A 1 189 ? -9.287 -19.722 -23.879 1.00 82.19 189 PRO A O 1
ATOM 1513 N N . ASP A 1 190 ? -7.288 -19.116 -24.700 1.00 82.19 190 ASP A N 1
ATOM 1514 C CA . ASP A 1 190 ? -7.498 -19.634 -26.054 1.00 82.19 190 ASP A CA 1
ATOM 1515 C C . ASP A 1 190 ? -6.637 -20.898 -26.219 1.00 82.19 190 ASP A C 1
ATOM 1517 O O . ASP A 1 190 ? -5.410 -20.777 -26.305 1.00 82.19 190 ASP A O 1
ATOM 1521 N N . PRO A 1 191 ? -7.237 -22.104 -26.292 1.00 79.38 191 PRO A N 1
ATOM 1522 C CA . PRO A 1 191 ? -6.500 -23.360 -26.444 1.00 79.38 191 PRO A CA 1
ATOM 1523 C C . PRO A 1 191 ? -5.584 -23.403 -27.674 1.00 79.38 191 PRO A C 1
ATOM 1525 O O . PRO A 1 191 ? -4.646 -24.189 -27.720 1.00 79.38 191 PRO A O 1
ATOM 1528 N N . ARG A 1 192 ? -5.829 -22.563 -28.688 1.00 78.00 192 ARG A N 1
ATOM 1529 C CA . ARG A 1 192 ? -4.991 -22.485 -29.898 1.00 78.00 192 ARG A CA 1
ATOM 1530 C C . ARG A 1 192 ? -3.718 -21.664 -29.694 1.00 78.00 192 ARG A C 1
ATOM 1532 O O . ARG A 1 192 ? -2.858 -21.648 -30.572 1.00 78.00 192 ARG A O 1
ATOM 1539 N N . ARG A 1 193 ? -3.628 -20.922 -28.589 1.00 73.56 193 ARG A N 1
ATOM 1540 C CA . ARG A 1 193 ? -2.559 -19.958 -28.288 1.00 73.56 193 ARG A CA 1
ATOM 1541 C C . ARG A 1 193 ? -1.923 -20.201 -26.923 1.00 73.56 193 ARG A C 1
ATOM 1543 O O . ARG A 1 193 ? -1.264 -19.310 -26.389 1.00 73.56 193 ARG A O 1
ATOM 1550 N N . ASP A 1 194 ? -2.124 -21.385 -26.357 1.00 79.38 194 ASP A N 1
ATOM 1551 C CA . ASP A 1 194 ? -1.487 -21.753 -25.104 1.00 79.38 194 ASP A CA 1
ATOM 1552 C C . ASP A 1 194 ? 0.036 -21.909 -25.269 1.00 79.38 194 ASP A C 1
ATOM 1554 O O . ASP A 1 194 ? 0.581 -22.029 -26.376 1.00 79.38 194 ASP A O 1
ATOM 1558 N N . GLU A 1 195 ? 0.754 -21.838 -24.149 1.00 79.81 195 GLU A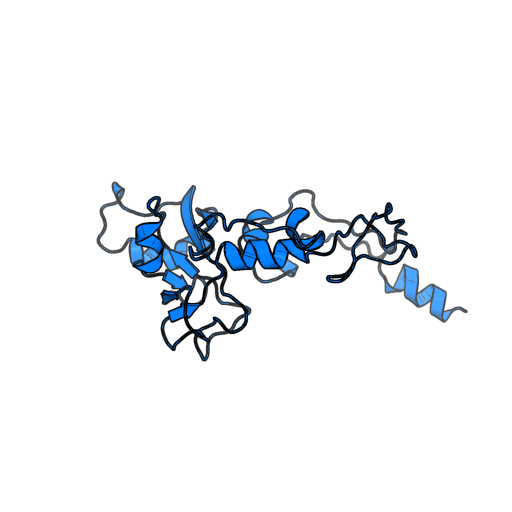 N 1
ATOM 1559 C CA . GLU A 1 195 ? 2.217 -21.906 -24.141 1.00 79.81 195 GLU A CA 1
ATOM 1560 C C . GLU A 1 195 ? 2.732 -23.250 -24.672 1.00 79.81 195 GLU A C 1
ATOM 1562 O O . GLU A 1 195 ? 3.747 -23.303 -25.375 1.00 79.81 195 GLU A O 1
ATOM 1567 N N . TRP A 1 196 ? 1.992 -24.327 -24.402 1.00 79.88 196 TRP A N 1
ATOM 1568 C CA . TRP A 1 196 ? 2.303 -25.656 -24.905 1.00 79.88 196 TRP A CA 1
ATOM 1569 C C . TRP A 1 196 ? 2.350 -25.682 -26.436 1.00 79.88 196 TRP A C 1
ATOM 1571 O O . TRP A 1 196 ? 3.365 -26.065 -27.022 1.00 79.88 196 TRP A O 1
ATOM 1581 N N . THR A 1 197 ? 1.292 -25.209 -27.095 1.00 80.06 197 THR A N 1
ATOM 1582 C CA . THR A 1 197 ? 1.163 -25.243 -28.556 1.00 80.06 197 THR A CA 1
ATOM 1583 C C . THR A 1 197 ? 2.085 -24.237 -29.238 1.00 80.06 197 THR A C 1
ATOM 1585 O O . THR A 1 197 ? 2.639 -24.531 -30.296 1.00 80.06 197 THR A O 1
ATOM 1588 N N . THR A 1 198 ? 2.260 -23.048 -28.653 1.00 80.69 198 THR A N 1
ATOM 1589 C CA . THR A 1 198 ? 2.966 -21.938 -29.317 1.00 80.69 198 THR A CA 1
ATOM 1590 C C . THR A 1 198 ? 4.463 -21.874 -29.031 1.00 80.69 198 THR A C 1
ATOM 1592 O O . THR A 1 198 ? 5.202 -21.389 -29.888 1.00 80.69 198 THR A O 1
ATOM 1595 N N . LYS A 1 199 ? 4.931 -22.370 -27.876 1.00 80.50 199 LYS A N 1
ATOM 1596 C CA . LYS A 1 199 ? 6.357 -22.350 -27.502 1.00 80.50 199 LYS A CA 1
ATOM 1597 C C . LYS A 1 199 ? 6.962 -23.747 -27.377 1.00 80.50 199 LYS A C 1
ATOM 1599 O O . LYS A 1 199 ? 8.014 -23.998 -27.960 1.00 80.50 199 LYS A O 1
ATOM 1604 N N . ILE A 1 200 ? 6.314 -24.655 -26.642 1.00 83.50 200 ILE A N 1
ATOM 1605 C CA . ILE A 1 200 ? 6.921 -25.945 -26.272 1.00 83.50 200 ILE A CA 1
ATOM 1606 C C . ILE A 1 200 ? 6.931 -26.922 -27.456 1.00 83.50 200 ILE A C 1
ATOM 1608 O O . ILE A 1 200 ? 7.989 -27.437 -27.810 1.00 83.50 200 ILE A O 1
ATOM 1612 N N . VAL A 1 201 ? 5.792 -27.147 -28.120 1.00 85.38 201 VAL A N 1
ATOM 1613 C CA . VAL A 1 201 ? 5.699 -28.078 -29.264 1.00 85.38 201 VAL A CA 1
ATOM 1614 C C . VAL A 1 201 ? 6.659 -27.708 -30.407 1.00 85.38 201 VAL A C 1
ATOM 1616 O O . VAL A 1 201 ? 7.327 -28.612 -30.912 1.00 85.38 201 VAL A O 1
ATOM 1619 N N . PRO A 1 202 ? 6.790 -26.434 -30.829 1.00 85.38 202 PRO A N 1
ATOM 1620 C CA . PRO A 1 202 ? 7.768 -26.054 -31.847 1.00 85.38 202 PRO A CA 1
ATOM 1621 C C . PRO A 1 202 ? 9.220 -26.286 -31.416 1.00 85.38 202 PRO A C 1
ATOM 1623 O O . PRO A 1 202 ? 10.017 -26.735 -32.234 1.00 85.38 202 PRO A O 1
ATOM 1626 N N . ALA A 1 203 ? 9.559 -26.019 -30.150 1.00 87.12 203 ALA A N 1
ATOM 1627 C CA . ALA A 1 203 ? 10.911 -26.216 -29.625 1.00 87.12 203 ALA A CA 1
ATOM 1628 C C . ALA A 1 203 ? 11.295 -27.701 -29.513 1.00 87.12 203 ALA A C 1
ATOM 1630 O O . ALA A 1 203 ? 12.448 -28.043 -29.730 1.00 87.12 203 ALA A O 1
ATOM 1631 N N . LEU A 1 204 ? 10.332 -28.585 -29.224 1.00 88.62 204 LEU A N 1
ATOM 1632 C CA . LEU A 1 204 ? 10.543 -30.040 -29.166 1.00 88.62 204 LEU A CA 1
ATOM 1633 C C . LEU A 1 204 ? 10.652 -30.711 -30.546 1.00 88.62 204 LEU A C 1
ATOM 1635 O O . LEU A 1 204 ? 10.973 -31.894 -30.626 1.00 88.62 204 LEU A O 1
ATOM 1639 N N . ARG A 1 205 ? 10.321 -29.996 -31.629 1.00 81.69 205 ARG A N 1
ATOM 1640 C CA . ARG A 1 205 ? 10.428 -30.487 -33.015 1.00 81.69 205 ARG A CA 1
ATOM 1641 C C . ARG A 1 205 ? 11.739 -30.080 -33.702 1.00 81.69 205 ARG A C 1
ATOM 1643 O O . ARG A 1 205 ? 11.910 -30.420 -34.872 1.00 81.69 205 ARG A O 1
ATOM 1650 N N . GLN A 1 206 ? 12.608 -29.341 -33.011 1.00 58.16 206 GLN A N 1
ATOM 1651 C CA . GLN A 1 206 ? 13.974 -29.012 -33.438 1.00 58.16 206 GLN A CA 1
ATOM 1652 C C . GLN A 1 206 ? 14.970 -29.982 -32.808 1.00 58.16 206 GLN A C 1
ATOM 1654 O O . GLN A 1 206 ? 15.972 -30.279 -33.492 1.00 58.16 206 GLN A O 1
#

Sequence (206 aa):
MIRSSLGMTTQNPGFEHQPVIGRTSITSPAVMRPLEKLNEGKAYVDKIKPFNFMVTCHVKPFGHPPGVDAERFHLIAPYEIDSREWLKNTWTDQYSGKDYKITTFGPHGDRRTARVKTYGDVLTEYAVHPESKCADARGKACGKQTFGLLQRRHVRIEQIKYVGKESNSLEEVETGLIHSAENVYTEYPDPRRDEWTTKIVPALRQ

Foldseek 3Di:
DVCVVVVHDDDDPPQQLFFDKDKDFQADPLQCVLCVVVCPPDDPVPGDDHGAIKIWFAFDVQQDEPPDDNLQFTWIGHDDPDSVCQQVDWTATSRPSDTAGEHCDDDHHYNRYGYTHGNNNVVVCVQQPFDQQWAAPVLHGGGSPGDDDTDGHDDDDPADWDWDPPQPCPVCVVSPVDSDPPRGTDTDDDPCGDCCNPPVVVVVVD